Protein AF-A0A1R0H5A8-F1 (afdb_monomer)

Structure (mmCIF, N/CA/C/O backbone):
data_AF-A0A1R0H5A8-F1
#
_entry.id   AF-A0A1R0H5A8-F1
#
loop_
_atom_site.group_PDB
_atom_site.id
_atom_site.type_symbol
_atom_site.label_atom_id
_atom_site.label_alt_id
_atom_site.label_comp_id
_atom_site.label_asym_id
_atom_site.label_entity_id
_atom_site.label_seq_id
_atom_site.pdbx_PDB_ins_code
_atom_site.Cartn_x
_atom_site.Cartn_y
_atom_site.Cartn_z
_atom_site.occupancy
_atom_site.B_iso_or_equiv
_atom_site.auth_seq_id
_atom_site.auth_comp_id
_atom_site.auth_asym_id
_atom_site.auth_atom_id
_atom_site.pdbx_PDB_model_num
ATOM 1 N N . MET A 1 1 ? -10.539 7.085 0.599 1.00 91.62 1 MET A N 1
ATOM 2 C CA . MET A 1 1 ? -10.172 6.779 2.000 1.00 91.62 1 MET A CA 1
ATOM 3 C C . MET A 1 1 ? -9.186 5.623 2.037 1.00 91.62 1 MET A C 1
ATOM 5 O O . MET A 1 1 ? -9.409 4.639 1.345 1.00 91.62 1 MET A O 1
ATOM 9 N N . TYR A 1 2 ? -8.131 5.725 2.844 1.00 94.12 2 TYR A N 1
ATOM 10 C CA . TYR A 1 2 ? -7.193 4.627 3.106 1.00 94.12 2 TYR A CA 1
ATOM 11 C C . TYR A 1 2 ? -7.596 3.899 4.388 1.00 94.12 2 TYR A C 1
ATOM 13 O O . TYR A 1 2 ? -8.032 4.542 5.339 1.00 94.12 2 TYR A O 1
ATOM 21 N N . VAL A 1 3 ? -7.462 2.575 4.430 1.00 96.69 3 VAL A N 1
ATOM 22 C CA . VAL A 1 3 ? -7.837 1.746 5.585 1.00 96.69 3 VAL A CA 1
ATOM 23 C C . VAL A 1 3 ? -6.764 0.701 5.832 1.00 96.69 3 VAL A C 1
ATOM 25 O O . VAL A 1 3 ? -6.413 -0.067 4.941 1.00 96.69 3 VAL A O 1
ATOM 28 N N . TYR A 1 4 ? -6.250 0.630 7.053 1.00 97.00 4 TYR A N 1
ATOM 29 C CA . TYR A 1 4 ? -5.317 -0.418 7.439 1.00 97.00 4 TYR A CA 1
ATOM 30 C C . TYR A 1 4 ? -5.996 -1.794 7.409 1.00 97.00 4 TYR A C 1
ATOM 32 O O . TYR A 1 4 ? -7.042 -1.995 8.017 1.00 97.00 4 TYR A O 1
ATOM 40 N N . SER A 1 5 ? -5.374 -2.781 6.761 1.00 96.00 5 SER A N 1
ATOM 41 C CA . SER A 1 5 ? -5.914 -4.153 6.638 1.00 96.00 5 SER A CA 1
ATOM 42 C C . SER A 1 5 ? -5.961 -4.953 7.951 1.00 96.00 5 SER A C 1
ATOM 44 O O . SER A 1 5 ? -6.504 -6.068 7.977 1.00 96.00 5 SER A O 1
ATOM 46 N N . GLY A 1 6 ? -5.332 -4.438 9.015 1.00 95.50 6 GLY A N 1
ATOM 47 C CA . GLY A 1 6 ? -5.161 -5.112 10.305 1.00 95.50 6 GLY A CA 1
ATOM 48 C C . GLY A 1 6 ? -3.870 -5.932 10.437 1.00 95.50 6 GLY A C 1
ATOM 49 O O . GLY A 1 6 ? -3.606 -6.482 11.509 1.00 95.50 6 GLY A O 1
ATOM 50 N N . ARG A 1 7 ? -3.056 -6.032 9.371 1.00 94.75 7 ARG A N 1
ATOM 51 C CA . ARG A 1 7 ? -1.755 -6.726 9.412 1.00 94.75 7 ARG A CA 1
ATOM 52 C C . ARG A 1 7 ? -0.645 -6.011 8.638 1.00 94.75 7 ARG A C 1
ATOM 54 O O . ARG A 1 7 ? 0.176 -5.348 9.259 1.00 94.75 7 ARG A O 1
ATOM 61 N N . ARG A 1 8 ? -0.596 -6.158 7.310 1.00 91.19 8 ARG A N 1
ATOM 62 C CA . ARG A 1 8 ? 0.588 -5.801 6.491 1.00 91.19 8 ARG A CA 1
ATOM 63 C C . ARG A 1 8 ? 0.287 -5.036 5.200 1.00 91.19 8 ARG A C 1
ATOM 65 O O . ARG A 1 8 ? 1.143 -4.943 4.334 1.00 91.19 8 ARG A O 1
ATOM 72 N N . GLY A 1 9 ? -0.942 -4.570 5.040 1.00 91.88 9 GLY A N 1
ATOM 73 C CA . GLY A 1 9 ? -1.383 -3.865 3.839 1.00 91.88 9 GLY A CA 1
ATOM 74 C C . GLY A 1 9 ? -2.408 -2.786 4.150 1.00 91.88 9 GLY A C 1
ATOM 75 O O . GLY A 1 9 ? -2.860 -2.651 5.295 1.00 91.88 9 GLY A O 1
ATOM 76 N N . VAL A 1 10 ? -2.789 -2.055 3.112 1.00 93.31 10 VAL A N 1
ATOM 77 C CA . VAL A 1 10 ? -3.766 -0.966 3.151 1.00 93.31 10 VAL A CA 1
ATOM 78 C C . VAL A 1 10 ? -4.785 -1.199 2.038 1.00 93.31 10 VAL A C 1
ATOM 80 O O . VAL A 1 10 ? -4.426 -1.634 0.949 1.00 93.31 10 VAL A O 1
ATOM 83 N N . HIS A 1 11 ? -6.054 -0.933 2.323 1.00 95.12 11 HIS A N 1
ATOM 84 C CA . HIS A 1 11 ? -7.141 -0.917 1.352 1.00 95.12 11 HIS A CA 1
ATOM 85 C C . HIS A 1 11 ? -7.493 0.528 1.010 1.00 95.12 11 HIS A C 1
ATOM 87 O O . HIS A 1 11 ? -7.497 1.392 1.890 1.00 95.12 11 HIS A O 1
ATOM 93 N N . ILE A 1 12 ? -7.819 0.790 -0.253 1.00 93.56 12 ILE A N 1
ATOM 94 C CA . ILE A 1 12 ? -8.207 2.119 -0.725 1.00 93.56 12 ILE A CA 1
ATOM 95 C C . ILE A 1 12 ? -9.656 2.059 -1.192 1.00 93.56 12 ILE A C 1
ATOM 97 O O . ILE A 1 12 ? -10.003 1.284 -2.074 1.00 93.56 12 ILE A O 1
ATOM 101 N N . TRP A 1 13 ? -10.489 2.906 -0.599 1.00 93.19 13 TRP A N 1
ATOM 102 C CA . TRP A 1 13 ? -11.888 3.085 -0.961 1.00 93.19 13 TRP A CA 1
ATOM 103 C C . TRP A 1 13 ? -12.033 4.389 -1.745 1.00 93.19 13 TRP A C 1
ATOM 105 O O . TRP A 1 13 ? -11.832 5.472 -1.183 1.00 93.19 13 TRP A O 1
ATOM 115 N N . VAL A 1 14 ? -12.352 4.289 -3.035 1.00 93.00 14 VAL A N 1
ATOM 116 C CA . VAL A 1 14 ? -12.695 5.435 -3.890 1.00 93.00 14 VAL A CA 1
ATOM 117 C C . VAL A 1 14 ? -14.213 5.520 -3.952 1.00 93.00 14 VAL A C 1
ATOM 119 O O . VAL A 1 14 ? -14.865 4.628 -4.490 1.00 93.00 14 VAL A O 1
ATOM 122 N N . CYS A 1 15 ? -14.771 6.563 -3.343 1.00 92.12 15 CYS A N 1
ATOM 123 C CA . CYS A 1 15 ? -16.206 6.650 -3.080 1.00 92.12 15 CYS A CA 1
ATOM 124 C C . CYS A 1 15 ? -16.934 7.637 -3.994 1.00 92.12 15 CYS A C 1
ATOM 126 O O . CYS A 1 15 ? -18.123 7.843 -3.795 1.00 92.12 15 CYS A O 1
ATOM 128 N N . ASP A 1 16 ? -16.269 8.247 -4.973 1.00 90.56 16 ASP A N 1
ATOM 129 C CA . ASP A 1 16 ? -16.884 9.135 -5.958 1.00 90.56 16 ASP A CA 1
ATOM 130 C C . ASP A 1 16 ? -17.993 8.418 -6.742 1.00 90.56 16 ASP A C 1
ATOM 132 O O . ASP A 1 16 ? -17.839 7.262 -7.136 1.00 90.56 16 ASP A O 1
ATOM 136 N N . GLU A 1 17 ? -19.091 9.111 -7.045 1.00 89.38 17 GLU A N 1
ATOM 137 C CA . GLU A 1 17 ? -20.214 8.548 -7.810 1.00 89.38 17 GLU A CA 1
ATOM 138 C C . GLU A 1 17 ? -19.775 7.965 -9.159 1.00 89.38 17 GLU A C 1
ATOM 140 O O . GLU A 1 17 ? -20.117 6.828 -9.498 1.00 89.38 17 GLU A O 1
ATOM 145 N N . ARG A 1 18 ? -18.924 8.700 -9.883 1.00 91.75 18 ARG A N 1
ATOM 146 C CA . ARG A 1 18 ? -18.337 8.233 -11.143 1.00 91.75 18 ARG A CA 1
ATOM 147 C C . ARG A 1 18 ? -17.513 6.956 -10.973 1.00 91.75 18 ARG A C 1
ATOM 149 O O . ARG A 1 18 ? -17.542 6.109 -11.852 1.00 91.75 18 ARG A O 1
ATOM 156 N N . ALA A 1 19 ? -16.809 6.798 -9.847 1.00 91.94 19 ALA A N 1
ATOM 157 C CA . ALA A 1 19 ? -15.991 5.618 -9.570 1.00 91.94 19 ALA A CA 1
ATOM 158 C C . ALA A 1 19 ? -16.856 4.408 -9.190 1.00 91.94 19 ALA A C 1
ATOM 160 O O . ALA A 1 19 ? -16.559 3.280 -9.586 1.00 91.94 19 ALA A O 1
ATOM 161 N N . ARG A 1 20 ? -17.957 4.634 -8.462 1.00 91.25 20 ARG A N 1
ATOM 162 C CA . ARG A 1 20 ? -18.939 3.587 -8.142 1.00 91.25 20 ARG A CA 1
ATOM 163 C C . ARG A 1 20 ? -19.642 3.066 -9.398 1.00 91.25 20 ARG A C 1
ATOM 165 O O . ARG A 1 20 ? -19.867 1.866 -9.496 1.00 91.25 20 ARG A O 1
ATOM 172 N N . SER A 1 21 ? -19.890 3.942 -10.371 1.00 91.75 21 SER A N 1
ATOM 173 C CA . SER A 1 21 ? -20.588 3.624 -11.627 1.00 91.75 21 SER A CA 1
ATOM 174 C C . SER A 1 21 ? -19.696 2.995 -12.711 1.00 91.75 21 SER A C 1
ATOM 176 O O . SER A 1 21 ? -20.171 2.713 -13.809 1.00 91.75 21 SER A O 1
ATOM 178 N N . LEU A 1 22 ? -18.402 2.776 -12.442 1.00 93.94 22 LEU A N 1
ATOM 179 C CA . LEU A 1 22 ? -17.494 2.156 -13.410 1.00 93.94 22 LEU A CA 1
ATOM 180 C C . LEU A 1 22 ? -17.845 0.687 -13.667 1.00 93.94 22 LEU A C 1
ATOM 182 O O . LEU A 1 22 ? -17.951 -0.112 -12.730 1.00 93.94 22 LEU A O 1
ATOM 186 N N . THR A 1 23 ? -17.904 0.332 -14.952 1.00 95.50 23 THR A N 1
ATOM 187 C CA . THR A 1 23 ? -17.977 -1.055 -15.427 1.00 95.50 23 THR A CA 1
ATOM 188 C C . THR A 1 23 ? -16.668 -1.800 -15.163 1.00 95.50 23 THR A C 1
ATOM 190 O O . THR A 1 23 ? -15.611 -1.181 -15.009 1.00 95.50 23 THR A O 1
ATOM 193 N N . ASP A 1 24 ? -16.709 -3.133 -15.191 1.00 93.81 24 ASP A N 1
ATOM 194 C CA . ASP A 1 24 ? -15.511 -3.983 -15.096 1.00 93.81 24 ASP A CA 1
ATOM 195 C C . ASP A 1 24 ? -14.447 -3.606 -16.147 1.00 93.81 24 ASP A C 1
ATOM 197 O O . ASP A 1 24 ? -13.251 -3.595 -15.859 1.00 93.81 24 ASP A O 1
ATOM 201 N N . ILE A 1 25 ? -14.871 -3.204 -17.354 1.00 94.94 25 ILE A N 1
ATOM 202 C CA . ILE A 1 25 ? -13.969 -2.720 -18.412 1.00 94.94 25 ILE A CA 1
ATOM 203 C C . ILE A 1 25 ? -13.265 -1.428 -17.975 1.00 94.94 25 ILE A C 1
ATOM 205 O O . ILE A 1 25 ? -12.040 -1.332 -18.071 1.00 94.94 25 ILE A O 1
ATOM 209 N N . GLY A 1 26 ? -14.016 -0.448 -17.462 1.00 93.75 26 GLY A N 1
ATOM 210 C CA . GLY A 1 26 ? -13.451 0.816 -16.983 1.00 93.75 26 GLY A CA 1
ATOM 211 C C . GLY A 1 26 ? -12.497 0.616 -15.803 1.00 93.75 26 GLY A C 1
ATOM 212 O O . GLY A 1 26 ? -11.410 1.192 -15.768 1.00 93.75 26 GLY A O 1
ATOM 213 N N . ARG A 1 27 ? -12.855 -0.271 -14.870 1.00 93.75 27 ARG A N 1
ATOM 214 C CA . ARG A 1 27 ? -12.002 -0.665 -13.741 1.00 93.75 27 ARG A CA 1
ATOM 215 C C . ARG A 1 27 ? -10.705 -1.311 -14.211 1.00 93.75 27 ARG A C 1
ATOM 217 O O . ARG A 1 27 ? -9.628 -0.910 -13.777 1.00 93.75 27 ARG A O 1
ATOM 224 N N . LYS A 1 28 ? -10.792 -2.261 -15.146 1.00 92.56 28 LYS A N 1
ATOM 225 C CA . LYS A 1 28 ? -9.626 -2.925 -15.738 1.00 92.56 28 LYS A CA 1
ATOM 226 C C . LYS A 1 28 ? -8.711 -1.950 -16.472 1.00 92.56 28 LYS A C 1
ATOM 228 O O . LYS A 1 28 ? -7.498 -2.102 -16.380 1.00 92.56 28 LYS A O 1
ATOM 233 N N . ALA A 1 29 ? -9.260 -0.940 -17.146 1.00 90.69 29 ALA A N 1
ATOM 234 C CA . ALA A 1 29 ? -8.457 0.104 -17.778 1.00 90.69 29 ALA A CA 1
ATOM 235 C C . ALA A 1 29 ? -7.655 0.917 -16.745 1.00 90.69 29 ALA A C 1
ATOM 237 O O . ALA A 1 29 ? -6.456 1.120 -16.927 1.00 90.69 29 ALA A O 1
ATOM 238 N N . ILE A 1 30 ? -8.281 1.314 -15.630 1.00 88.44 30 ILE A N 1
ATOM 239 C CA . ILE A 1 30 ? -7.605 2.041 -14.541 1.00 88.44 30 ILE A CA 1
ATOM 240 C C . ILE A 1 30 ? -6.525 1.173 -13.889 1.00 88.44 30 ILE A C 1
ATOM 242 O O . ILE A 1 30 ? -5.391 1.621 -13.732 1.00 88.44 30 ILE A O 1
ATOM 246 N N . VAL A 1 31 ? -6.851 -0.076 -13.545 1.00 89.38 31 VAL A N 1
ATOM 247 C CA . VAL A 1 31 ? -5.882 -1.019 -12.971 1.00 89.38 31 VAL A CA 1
ATOM 248 C C . VAL A 1 31 ? -4.728 -1.239 -13.943 1.00 89.38 31 VAL A C 1
ATOM 250 O O . VAL A 1 31 ? -3.579 -1.110 -13.551 1.00 89.38 31 VAL A O 1
ATOM 253 N N . GLY A 1 32 ? -5.009 -1.469 -15.226 1.00 83.88 32 GLY A N 1
ATOM 254 C CA . GLY A 1 32 ? -3.986 -1.660 -16.252 1.00 83.88 32 GLY A CA 1
ATOM 255 C C . GLY A 1 32 ? -3.067 -0.451 -16.445 1.00 83.88 32 GLY A C 1
ATOM 256 O O . GLY A 1 32 ? -1.884 -0.647 -16.722 1.00 83.88 32 GLY A O 1
ATOM 257 N N . TYR A 1 33 ? -3.595 0.766 -16.266 1.00 83.06 33 TYR A N 1
ATOM 258 C CA . TYR A 1 33 ? -2.826 2.013 -16.264 1.00 83.06 33 TYR A CA 1
ATOM 259 C C . TYR A 1 33 ? -1.919 2.130 -15.031 1.00 83.06 33 TYR A C 1
ATOM 261 O O . TYR A 1 33 ? -0.773 2.554 -15.148 1.00 83.06 33 TYR A O 1
ATOM 269 N N . MET A 1 34 ? -2.410 1.734 -13.852 1.00 79.88 34 MET A N 1
ATOM 270 C CA . MET A 1 34 ? -1.638 1.782 -12.606 1.00 79.88 34 MET A CA 1
ATOM 271 C C . MET A 1 34 ? -0.685 0.589 -12.434 1.00 79.88 34 MET A C 1
ATOM 273 O O . MET A 1 34 ? 0.285 0.684 -11.693 1.00 79.88 34 MET A O 1
ATOM 277 N N . SER A 1 35 ? -0.922 -0.544 -13.090 1.00 81.81 35 SER A N 1
ATOM 278 C CA . SER A 1 35 ? -0.086 -1.741 -12.981 1.00 81.81 35 SER A CA 1
ATOM 279 C C . SER A 1 35 ? 1.210 -1.577 -13.773 1.00 81.81 35 SER A C 1
ATOM 281 O O . SER A 1 35 ? 1.324 -2.027 -14.910 1.00 81.81 35 SER A O 1
ATOM 283 N N . VAL A 1 36 ? 2.213 -0.946 -13.164 1.00 76.56 36 VAL A N 1
ATOM 284 C CA . VAL A 1 36 ? 3.551 -0.774 -13.757 1.00 76.56 36 VAL A CA 1
ATOM 285 C C . VAL A 1 36 ? 4.419 -2.026 -13.580 1.00 76.56 36 VAL A C 1
ATOM 287 O O . VAL A 1 36 ? 5.176 -2.395 -14.475 1.00 76.56 36 VAL A O 1
ATOM 290 N N . VAL A 1 37 ? 4.290 -2.711 -12.439 1.00 80.56 37 VAL A N 1
ATOM 291 C CA . VAL A 1 37 ? 5.032 -3.943 -12.130 1.00 80.56 37 VAL A CA 1
ATOM 292 C C . VAL A 1 37 ? 4.191 -5.150 -12.539 1.00 80.56 37 VAL A C 1
ATOM 294 O O . VAL A 1 37 ? 3.263 -5.527 -11.826 1.00 80.56 37 VAL A O 1
ATOM 297 N N . LYS A 1 38 ? 4.530 -5.783 -13.665 1.00 77.75 38 LYS A N 1
ATOM 298 C CA . LYS A 1 38 ? 3.827 -6.962 -14.193 1.00 77.75 38 LYS A CA 1
ATOM 299 C C . LYS A 1 38 ? 4.761 -8.170 -14.172 1.00 77.75 38 LYS A C 1
ATOM 301 O O . LYS A 1 38 ? 5.889 -8.085 -14.645 1.00 77.75 38 LYS A O 1
ATOM 306 N N . GLY A 1 39 ? 4.307 -9.299 -13.620 1.00 74.06 39 GLY A N 1
ATOM 307 C CA . GLY A 1 39 ? 5.056 -10.559 -13.699 1.00 74.06 39 GLY A CA 1
ATOM 308 C C . GLY A 1 39 ? 5.092 -11.432 -12.442 1.00 74.06 39 GLY A C 1
ATOM 309 O O . GLY A 1 39 ? 5.177 -10.955 -11.304 1.00 74.06 39 GLY A O 1
ATOM 310 N N . GLY A 1 40 ? 5.081 -12.751 -12.659 1.00 69.81 40 GLY A N 1
ATOM 311 C CA . GLY A 1 40 ? 5.051 -13.784 -11.616 1.00 69.81 40 GLY A CA 1
ATOM 312 C C . GLY A 1 40 ? 6.382 -13.983 -10.881 1.00 69.81 40 GLY A C 1
ATOM 313 O O . GLY A 1 40 ? 7.386 -13.341 -11.179 1.00 69.81 40 GLY A O 1
ATOM 314 N N . ALA A 1 41 ? 6.416 -14.871 -9.883 1.00 67.44 41 ALA A N 1
ATOM 315 C CA . ALA A 1 41 ? 7.612 -15.122 -9.062 1.00 67.44 41 ALA A CA 1
ATOM 316 C C . ALA A 1 41 ? 8.849 -15.576 -9.868 1.00 67.44 41 ALA A C 1
ATOM 318 O O . ALA A 1 41 ? 9.966 -15.342 -9.426 1.00 67.44 41 ALA A O 1
ATOM 319 N N . GLN A 1 42 ? 8.636 -16.160 -11.051 1.00 69.06 42 GLN A N 1
ATOM 320 C CA . GLN A 1 42 ? 9.681 -16.701 -11.929 1.00 69.06 42 GLN A CA 1
ATOM 321 C C . GLN A 1 42 ? 10.306 -15.667 -12.885 1.00 69.06 42 GLN A C 1
ATOM 323 O O . GLN A 1 42 ? 11.205 -16.004 -13.646 1.00 69.06 42 GLN A O 1
ATOM 328 N N . GLN A 1 43 ? 9.831 -14.417 -12.887 1.00 69.88 43 GLN A N 1
ATOM 329 C CA . GLN A 1 43 ? 10.352 -13.364 -13.764 1.00 69.88 43 GLN A CA 1
ATOM 330 C C . GLN A 1 43 ? 11.268 -12.411 -12.991 1.00 69.88 43 GLN A C 1
ATOM 332 O O . GLN A 1 43 ? 10.836 -11.793 -12.015 1.00 69.88 43 GLN A O 1
ATOM 337 N N . GLY A 1 44 ? 12.519 -12.289 -13.451 1.00 68.75 44 GLY A N 1
ATOM 338 C CA . GLY A 1 44 ? 13.526 -11.390 -12.876 1.00 68.75 44 GLY A CA 1
ATOM 339 C C . GLY A 1 44 ? 13.225 -9.913 -13.143 1.00 68.75 44 GLY A C 1
ATOM 340 O O . GLY A 1 44 ? 13.171 -9.130 -12.201 1.00 68.75 44 GLY A O 1
ATOM 341 N N . ARG A 1 45 ? 12.940 -9.547 -14.402 1.00 76.25 45 ARG A N 1
ATOM 342 C CA . ARG A 1 45 ? 12.538 -8.191 -14.822 1.00 76.25 45 ARG A CA 1
ATOM 343 C C . ARG A 1 45 ? 11.022 -8.084 -14.941 1.00 76.25 45 ARG A C 1
ATOM 345 O O . ARG A 1 45 ? 10.411 -8.854 -15.677 1.00 76.25 45 ARG A O 1
ATOM 352 N N . LYS A 1 46 ? 10.428 -7.138 -14.210 1.00 80.06 46 LYS A N 1
ATOM 353 C CA . LYS A 1 46 ? 8.965 -6.957 -14.094 1.00 80.06 46 LYS A CA 1
ATOM 354 C C . LYS A 1 46 ? 8.467 -5.571 -14.486 1.00 80.06 46 LYS A C 1
ATOM 356 O O . LYS A 1 46 ? 7.264 -5.325 -14.472 1.00 80.06 46 LYS A O 1
ATOM 361 N N . VAL A 1 47 ? 9.384 -4.661 -14.797 1.00 77.62 47 VAL A N 1
ATOM 362 C CA . VAL A 1 47 ? 9.072 -3.313 -15.269 1.00 77.62 47 VAL A CA 1
ATOM 363 C C . VAL A 1 47 ? 9.744 -3.117 -16.617 1.00 77.62 47 VAL A C 1
ATOM 365 O O . VAL A 1 47 ? 10.915 -3.453 -16.786 1.00 77.62 47 VAL A O 1
ATOM 368 N N . ASN A 1 48 ? 8.978 -2.604 -17.575 1.00 75.44 48 ASN A N 1
ATOM 369 C CA . ASN A 1 48 ? 9.463 -2.194 -18.884 1.00 75.44 48 ASN A CA 1
ATOM 370 C C . ASN A 1 48 ? 8.794 -0.863 -19.233 1.00 75.44 48 ASN A C 1
ATOM 372 O O . ASN A 1 48 ? 7.573 -0.819 -19.388 1.00 75.44 48 ASN A O 1
ATOM 376 N N . LEU A 1 49 ? 9.577 0.214 -19.291 1.00 65.81 49 LEU A N 1
ATOM 377 C CA . LEU A 1 49 ? 9.049 1.571 -19.478 1.00 65.81 49 LEU A CA 1
ATOM 378 C C . LEU A 1 49 ? 8.917 1.998 -20.944 1.00 65.81 49 LEU A C 1
ATOM 380 O O . LEU A 1 49 ? 8.342 3.055 -21.212 1.00 65.81 49 LEU A O 1
ATOM 384 N N . GLY A 1 50 ? 9.415 1.199 -21.895 1.00 63.12 50 GLY A N 1
ATOM 385 C CA . GLY A 1 50 ? 9.478 1.606 -23.302 1.00 63.12 50 GLY A CA 1
ATOM 386 C C . GLY A 1 50 ? 10.157 2.975 -23.471 1.00 63.12 50 GLY A C 1
ATOM 387 O O . GLY A 1 50 ? 11.062 3.319 -22.716 1.00 63.12 50 GLY A O 1
ATOM 388 N N . GLU A 1 51 ? 9.694 3.788 -24.425 1.00 55.97 51 GLU A N 1
ATOM 389 C CA . GLU A 1 51 ? 10.214 5.144 -24.701 1.00 55.97 51 GLU A CA 1
ATOM 390 C C . GLU A 1 51 ? 9.713 6.233 -23.712 1.00 55.97 51 GLU A C 1
ATOM 392 O O . GLU A 1 51 ? 9.923 7.426 -23.926 1.00 55.97 51 GLU A O 1
ATOM 397 N N . GLY A 1 52 ? 9.049 5.850 -22.613 1.00 49.41 52 GLY A N 1
ATOM 398 C CA . GLY A 1 52 ? 8.389 6.761 -21.667 1.00 49.41 52 GLY A CA 1
ATOM 399 C C . GLY A 1 52 ? 9.259 7.302 -20.520 1.00 49.41 52 GLY A C 1
ATOM 400 O O . GLY A 1 52 ? 10.367 6.826 -20.268 1.00 49.41 52 GLY A O 1
ATOM 401 N N . ARG A 1 53 ? 8.727 8.331 -19.829 1.00 47.75 53 ARG A N 1
ATOM 402 C CA . ARG A 1 53 ? 9.379 9.129 -18.766 1.00 47.75 53 ARG A CA 1
ATOM 403 C C . ARG A 1 53 ? 9.529 8.411 -17.414 1.00 47.75 53 ARG A C 1
ATOM 405 O O . ARG A 1 53 ? 8.829 7.462 -17.082 1.00 47.75 53 ARG A O 1
ATOM 412 N N . ASN A 1 54 ? 10.452 8.971 -16.637 1.00 44.22 54 ASN A N 1
ATOM 413 C CA . ASN A 1 54 ? 11.081 8.455 -15.424 1.00 44.22 54 ASN A CA 1
ATOM 414 C C . ASN A 1 54 ? 10.228 8.636 -14.155 1.00 44.22 54 ASN A C 1
ATOM 416 O O . ASN A 1 54 ? 9.517 9.631 -14.030 1.00 44.22 54 ASN A O 1
ATOM 420 N N . HIS A 1 55 ? 10.370 7.726 -13.185 1.00 43.38 55 HIS A N 1
ATOM 421 C CA . HIS A 1 55 ? 9.672 7.748 -11.892 1.00 43.38 55 HIS A CA 1
ATOM 422 C C . HIS A 1 55 ? 10.673 7.516 -10.735 1.00 43.38 55 HIS A C 1
ATOM 424 O O . HIS A 1 55 ? 11.531 6.643 -10.873 1.00 43.38 55 HIS A O 1
ATOM 430 N N . PRO A 1 56 ? 10.598 8.254 -9.608 1.00 41.22 56 PRO A N 1
ATOM 431 C CA . PRO A 1 56 ? 11.665 8.278 -8.597 1.00 41.22 56 PRO A CA 1
ATOM 432 C C . PRO A 1 56 ? 11.584 7.226 -7.459 1.00 41.22 56 PRO A C 1
ATOM 434 O O . PRO A 1 56 ? 10.496 6.891 -6.997 1.00 41.22 56 PRO A O 1
ATOM 437 N N . HIS A 1 57 ? 12.796 6.832 -7.013 1.00 35.59 57 HIS A N 1
ATOM 438 C CA . HIS A 1 57 ? 13.331 6.411 -5.688 1.00 35.59 57 HIS A CA 1
ATOM 439 C C . HIS A 1 57 ? 13.012 5.063 -4.970 1.00 35.59 57 HIS A C 1
ATOM 441 O O . HIS A 1 57 ? 11.846 4.723 -4.841 1.00 35.59 57 HIS A O 1
ATOM 447 N N . ILE A 1 58 ? 14.047 4.365 -4.419 1.00 42.91 58 ILE A N 1
ATOM 448 C CA . ILE A 1 58 ? 14.304 3.913 -2.997 1.00 42.91 58 ILE A CA 1
ATOM 449 C C . ILE A 1 58 ? 15.502 2.913 -2.920 1.00 42.91 58 ILE A C 1
ATOM 451 O O . ILE A 1 58 ? 15.804 2.196 -3.872 1.00 42.91 58 ILE A O 1
ATOM 455 N N . ASP A 1 59 ? 16.160 2.888 -1.751 1.00 50.75 59 ASP A N 1
ATOM 456 C CA . ASP A 1 59 ? 17.291 2.074 -1.269 1.00 50.75 59 ASP A CA 1
ATOM 457 C C . ASP A 1 59 ? 17.057 0.533 -1.262 1.00 50.75 59 ASP A C 1
ATOM 459 O O . ASP A 1 59 ? 16.434 -0.047 -0.368 1.00 50.75 59 ASP A O 1
ATOM 463 N N . VAL A 1 60 ? 17.586 -0.149 -2.287 1.00 59.41 60 VAL A N 1
ATOM 464 C CA . VAL A 1 60 ? 17.478 -1.610 -2.508 1.00 59.41 60 VAL A CA 1
ATOM 465 C C . VAL A 1 60 ? 18.828 -2.330 -2.350 1.00 59.41 60 VAL A C 1
ATOM 467 O O . VAL A 1 60 ? 18.886 -3.559 -2.266 1.00 59.41 60 VAL A O 1
ATOM 470 N N . LEU A 1 61 ? 19.942 -1.598 -2.296 1.00 61.84 61 LEU A N 1
ATOM 471 C CA . LEU A 1 61 ? 21.281 -2.161 -2.519 1.00 61.84 61 LEU A CA 1
ATOM 472 C C . LEU A 1 61 ? 22.008 -2.627 -1.247 1.00 61.84 61 LEU A C 1
ATOM 474 O O . LEU A 1 61 ? 23.143 -3.117 -1.309 1.00 61.84 61 LEU A O 1
ATOM 478 N N . ARG A 1 62 ? 21.336 -2.561 -0.093 1.00 57.34 62 ARG A N 1
ATOM 479 C CA . ARG A 1 62 ? 21.929 -2.902 1.208 1.00 57.34 62 ARG A CA 1
ATOM 480 C C . ARG A 1 62 ? 22.269 -4.386 1.341 1.00 57.34 62 ARG A C 1
ATOM 482 O O . ARG A 1 62 ? 23.285 -4.741 1.934 1.00 57.34 62 ARG A O 1
ATOM 489 N N . LEU A 1 63 ? 21.428 -5.265 0.789 1.00 61.19 63 LEU A N 1
ATOM 490 C CA . LEU A 1 63 ? 21.498 -6.715 1.018 1.00 61.19 63 LEU A CA 1
ATOM 491 C C . LEU A 1 63 ? 21.900 -7.493 -0.239 1.00 61.19 63 LEU A C 1
ATOM 493 O O . LEU A 1 63 ? 21.331 -7.219 -1.296 1.00 61.19 63 LEU A O 1
ATOM 497 N N . PRO A 1 64 ? 22.763 -8.529 -0.129 1.00 62.38 64 PRO A N 1
ATOM 498 C CA . PRO A 1 64 ? 23.098 -9.442 -1.231 1.00 62.38 64 PRO A CA 1
ATOM 499 C C . PRO A 1 64 ? 21.897 -9.970 -2.005 1.00 62.38 64 PRO A C 1
ATOM 501 O O . PRO A 1 64 ? 21.867 -9.934 -3.230 1.00 62.38 64 PRO A O 1
ATOM 504 N N . SER A 1 65 ? 20.864 -10.411 -1.295 1.00 64.81 65 SER A N 1
ATOM 505 C CA . SER A 1 65 ? 19.640 -10.935 -1.901 1.00 64.81 65 SER A CA 1
ATOM 506 C C . SER A 1 65 ? 18.795 -9.868 -2.608 1.00 64.81 65 SER A C 1
ATOM 508 O O . SER A 1 65 ? 17.981 -10.204 -3.474 1.00 64.81 65 SER A O 1
ATOM 510 N N . SER A 1 66 ? 18.975 -8.595 -2.257 1.00 63.78 66 SER A N 1
ATOM 511 C CA . SER A 1 66 ? 18.270 -7.467 -2.863 1.00 63.78 66 SER A CA 1
ATOM 512 C C . SER A 1 66 ? 19.017 -6.919 -4.076 1.00 63.78 66 SER A C 1
ATOM 514 O O . SER A 1 66 ? 18.381 -6.727 -5.113 1.00 63.78 66 SER A O 1
ATOM 516 N N . TRP A 1 67 ? 20.344 -6.745 -3.994 1.00 72.62 67 TRP A N 1
ATOM 517 C CA . TRP A 1 67 ? 21.133 -6.211 -5.107 1.00 72.62 67 TRP A CA 1
ATOM 518 C C . TRP A 1 67 ? 21.419 -7.233 -6.202 1.00 72.62 67 TRP A C 1
ATOM 520 O O . TRP A 1 67 ? 21.469 -6.839 -7.359 1.00 72.62 67 TRP A O 1
ATOM 530 N N . LYS A 1 68 ? 21.493 -8.538 -5.910 1.00 76.56 68 LYS A N 1
ATOM 531 C CA . LYS A 1 68 ? 21.583 -9.563 -6.971 1.00 76.56 68 LYS A CA 1
ATOM 532 C C . LYS A 1 68 ? 20.411 -9.483 -7.941 1.00 76.56 68 LYS A C 1
ATOM 534 O O . LYS A 1 68 ? 20.603 -9.438 -9.146 1.00 76.56 68 LYS A O 1
ATOM 539 N N . LYS A 1 69 ? 19.205 -9.312 -7.400 1.00 72.94 69 LYS A N 1
ATOM 540 C CA . LYS A 1 69 ? 17.997 -9.073 -8.195 1.00 72.94 69 LYS A CA 1
ATOM 541 C C . LYS A 1 69 ? 18.055 -7.756 -8.988 1.00 72.94 69 LYS A C 1
ATOM 543 O O . LYS A 1 69 ? 17.377 -7.663 -10.001 1.00 72.94 69 LYS A O 1
ATOM 548 N N . VAL A 1 70 ? 18.823 -6.753 -8.537 1.00 75.31 70 VAL A N 1
ATOM 549 C CA . VAL A 1 70 ? 19.063 -5.510 -9.295 1.00 75.31 70 VAL A CA 1
ATOM 550 C C . VAL A 1 70 ? 20.045 -5.773 -10.431 1.00 75.31 70 VAL A C 1
ATOM 552 O O . VAL A 1 70 ? 19.802 -5.350 -11.556 1.00 75.31 70 VAL A O 1
ATOM 555 N N . LEU A 1 71 ? 21.129 -6.501 -10.165 1.00 79.62 71 LEU A N 1
ATOM 556 C CA . LEU A 1 71 ? 22.119 -6.847 -11.181 1.00 79.62 71 LEU A CA 1
ATOM 557 C C . LEU A 1 71 ? 21.554 -7.776 -12.258 1.00 79.62 71 LEU A C 1
ATOM 559 O O . LEU A 1 71 ? 21.919 -7.624 -13.418 1.00 79.62 71 LEU A O 1
ATOM 563 N N . ASP A 1 72 ? 20.605 -8.652 -11.916 1.00 81.44 72 ASP A N 1
ATOM 564 C CA . ASP A 1 72 ? 19.863 -9.479 -12.880 1.00 81.44 72 ASP A CA 1
ATOM 565 C C . ASP A 1 72 ? 19.071 -8.642 -13.907 1.00 81.44 72 ASP A C 1
ATOM 567 O O . ASP A 1 72 ? 18.696 -9.146 -14.967 1.00 81.44 72 ASP A O 1
ATOM 571 N N . LEU A 1 73 ? 18.796 -7.365 -13.611 1.00 75.75 73 LEU A N 1
ATOM 572 C CA . LEU A 1 73 ? 18.137 -6.434 -14.535 1.00 75.75 73 LEU A CA 1
ATOM 573 C C . LEU A 1 73 ? 19.120 -5.799 -15.527 1.00 75.75 73 LEU A C 1
ATOM 575 O O . LEU A 1 73 ? 18.688 -5.243 -16.540 1.00 75.75 73 LEU A O 1
ATOM 579 N N . LEU A 1 74 ? 20.429 -5.865 -15.260 1.00 78.75 74 LEU A N 1
ATOM 580 C CA . LEU A 1 74 ? 21.450 -5.311 -16.141 1.00 78.75 74 LEU A CA 1
ATOM 581 C C . LEU A 1 74 ? 21.614 -6.172 -17.395 1.00 78.75 74 LEU A C 1
ATOM 583 O O . LEU A 1 74 ? 21.691 -7.396 -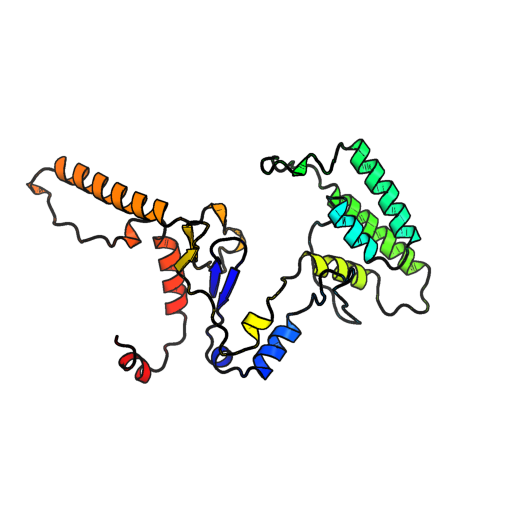17.345 1.00 78.75 74 LEU A O 1
ATOM 587 N N . GLN A 1 75 ? 21.730 -5.512 -18.547 1.00 78.81 75 GLN A N 1
ATOM 588 C CA . GLN A 1 75 ? 21.939 -6.203 -19.821 1.00 78.81 75 GLN A CA 1
ATOM 589 C C . GLN A 1 75 ? 23.381 -6.725 -19.992 1.00 78.81 75 GLN A C 1
ATOM 591 O O . GLN A 1 75 ? 23.583 -7.729 -20.670 1.00 78.81 75 GLN A O 1
ATOM 596 N N . SER A 1 76 ? 24.384 -6.062 -19.396 1.00 82.38 76 SER A N 1
ATOM 597 C CA . SER A 1 76 ? 25.784 -6.519 -19.412 1.00 82.38 76 SER A CA 1
ATOM 598 C C . SER A 1 76 ? 26.051 -7.435 -18.222 1.00 82.38 76 SER A C 1
ATOM 600 O O . SER A 1 76 ? 25.992 -7.008 -17.067 1.00 82.38 76 SER A O 1
ATOM 602 N N . LYS A 1 77 ? 26.389 -8.692 -18.523 1.00 83.94 77 LYS A N 1
ATOM 603 C CA . LYS A 1 77 ? 26.781 -9.690 -17.521 1.00 83.94 77 LYS A CA 1
ATOM 604 C C . LYS A 1 77 ? 28.157 -9.393 -16.930 1.00 83.94 77 LYS A C 1
ATOM 606 O O . LYS A 1 77 ? 28.419 -9.761 -15.792 1.00 83.94 77 LYS A O 1
ATOM 611 N N . GLU A 1 78 ? 29.014 -8.711 -17.684 1.00 84.75 78 GLU A N 1
ATOM 612 C CA . GLU A 1 78 ? 30.361 -8.337 -17.261 1.00 84.75 78 GLU A CA 1
ATOM 613 C C . GLU A 1 78 ? 30.309 -7.288 -16.143 1.00 84.75 78 GLU A C 1
ATOM 615 O O . GLU A 1 78 ? 30.915 -7.483 -15.092 1.00 84.75 78 GLU A O 1
ATOM 620 N N . VAL A 1 79 ? 29.518 -6.222 -16.324 1.00 83.38 79 VAL A N 1
ATOM 621 C CA . VAL A 1 79 ? 29.325 -5.192 -15.288 1.00 83.38 79 VAL A CA 1
ATOM 622 C C . VAL A 1 79 ? 28.603 -5.742 -14.066 1.00 83.38 79 VAL A C 1
ATOM 624 O O . VAL A 1 79 ? 28.958 -5.398 -12.940 1.00 83.38 79 VAL A O 1
ATOM 627 N N . ALA A 1 80 ? 27.629 -6.633 -14.269 1.00 84.69 80 ALA A N 1
ATOM 628 C CA . ALA A 1 80 ? 26.990 -7.334 -13.163 1.00 84.69 80 ALA A CA 1
ATOM 629 C C . ALA A 1 80 ? 28.016 -8.141 -12.342 1.00 84.69 80 ALA A C 1
ATOM 631 O O . ALA A 1 80 ? 28.051 -8.017 -11.124 1.00 84.69 80 ALA A O 1
ATOM 632 N N . ALA A 1 81 ? 28.898 -8.911 -12.985 1.00 87.12 81 ALA A N 1
ATOM 633 C CA . ALA A 1 81 ? 29.917 -9.693 -12.283 1.00 87.12 81 ALA A CA 1
ATOM 634 C C . ALA A 1 81 ? 30.953 -8.819 -11.547 1.00 87.12 81 ALA A C 1
ATOM 636 O O . ALA A 1 81 ? 31.362 -9.152 -10.433 1.00 87.12 81 ALA A O 1
ATOM 637 N N . GLU A 1 82 ? 31.358 -7.691 -12.141 1.00 87.62 82 GLU A N 1
ATOM 638 C CA . GLU A 1 82 ? 32.296 -6.742 -11.526 1.00 87.62 82 GLU A CA 1
ATOM 639 C C . GLU A 1 82 ? 31.720 -6.135 -10.238 1.00 87.62 82 GLU A C 1
ATOM 641 O O . GLU A 1 82 ? 32.357 -6.193 -9.179 1.00 87.62 82 GLU A O 1
ATOM 646 N N . LEU A 1 83 ? 30.494 -5.603 -10.311 1.00 86.31 83 LEU A N 1
ATOM 647 C CA . LEU A 1 83 ? 29.798 -5.041 -9.152 1.00 86.31 83 LEU A CA 1
ATOM 648 C C . LEU A 1 83 ? 29.507 -6.120 -8.099 1.00 86.31 83 LEU A C 1
ATOM 650 O O . LEU A 1 83 ? 29.690 -5.861 -6.910 1.00 86.31 83 LEU A O 1
ATOM 654 N N . ASP A 1 84 ? 29.138 -7.341 -8.513 1.00 86.44 84 ASP A N 1
ATOM 655 C CA . ASP A 1 84 ? 28.869 -8.458 -7.597 1.00 86.44 84 ASP A CA 1
ATOM 656 C C . ASP A 1 84 ? 30.098 -8.826 -6.763 1.00 86.44 84 ASP A C 1
ATOM 658 O O . ASP A 1 84 ? 30.034 -8.891 -5.529 1.00 86.44 84 ASP A O 1
ATOM 662 N N . SER A 1 85 ? 31.246 -8.974 -7.425 1.00 86.88 85 SER A N 1
ATOM 663 C CA . SER A 1 85 ? 32.514 -9.272 -6.763 1.00 86.88 85 SER A CA 1
ATOM 664 C C . SER A 1 85 ? 32.928 -8.149 -5.811 1.00 86.88 85 SER A C 1
ATOM 666 O O . SER A 1 85 ? 33.333 -8.411 -4.673 1.00 86.88 85 SER A O 1
ATOM 668 N N . LYS A 1 86 ? 32.811 -6.891 -6.252 1.00 86.44 86 LYS A N 1
ATOM 669 C CA . LYS A 1 86 ? 33.196 -5.726 -5.453 1.00 86.44 86 LYS A CA 1
ATOM 670 C C . LYS A 1 86 ? 32.327 -5.589 -4.201 1.00 86.44 86 LYS A C 1
ATOM 672 O O . LYS A 1 86 ? 32.850 -5.577 -3.089 1.00 86.44 86 LYS A O 1
ATOM 677 N N . TRP A 1 87 ? 31.005 -5.574 -4.356 1.00 85.75 87 TRP A N 1
ATOM 678 C CA . TRP A 1 87 ? 30.081 -5.398 -3.234 1.00 85.75 87 TRP A CA 1
ATOM 679 C C . TRP A 1 87 ? 30.102 -6.581 -2.262 1.00 85.75 87 TRP A C 1
ATOM 681 O O . TRP A 1 87 ? 29.905 -6.394 -1.059 1.00 85.75 87 TRP A O 1
ATOM 691 N N . THR A 1 88 ? 30.389 -7.795 -2.747 1.00 83.38 88 THR A N 1
ATOM 692 C CA . THR A 1 88 ? 30.619 -8.969 -1.891 1.00 83.38 88 THR A CA 1
ATOM 693 C C . THR A 1 88 ? 31.859 -8.790 -1.015 1.00 83.38 88 THR A C 1
ATOM 695 O O . THR A 1 88 ? 31.809 -9.063 0.189 1.00 83.38 88 THR A O 1
ATOM 698 N N . LEU A 1 89 ? 32.961 -8.299 -1.587 1.00 83.88 89 LEU A N 1
ATOM 699 C CA . LEU A 1 89 ? 34.181 -8.016 -0.836 1.00 83.88 89 LEU A CA 1
ATOM 700 C C . LEU A 1 89 ? 33.960 -6.900 0.195 1.00 83.88 89 LEU A C 1
ATOM 702 O O . LEU A 1 89 ? 34.385 -7.040 1.343 1.00 83.88 89 LEU A O 1
ATOM 706 N N . ASP A 1 90 ? 33.263 -5.831 -0.186 1.00 82.44 90 ASP A N 1
ATOM 707 C CA . ASP A 1 90 ? 32.972 -4.708 0.707 1.00 82.44 90 ASP A CA 1
ATOM 708 C C . ASP A 1 90 ? 32.065 -5.134 1.867 1.00 82.44 90 ASP A C 1
ATOM 710 O O . ASP A 1 90 ? 32.356 -4.822 3.019 1.00 82.44 90 ASP A O 1
ATOM 714 N N . ASN A 1 91 ? 31.040 -5.959 1.615 1.00 78.12 91 ASN A N 1
ATOM 715 C CA . ASN A 1 91 ? 30.227 -6.553 2.683 1.00 78.12 91 ASN A CA 1
ATOM 716 C C . ASN A 1 91 ? 31.062 -7.394 3.659 1.00 78.12 91 ASN A C 1
ATOM 718 O O . ASN A 1 91 ? 30.836 -7.321 4.866 1.00 78.12 91 ASN A O 1
ATOM 722 N N . LYS A 1 92 ? 32.036 -8.174 3.164 1.00 80.88 92 LYS A N 1
ATOM 723 C CA . LYS A 1 92 ? 32.938 -8.958 4.022 1.00 80.88 92 LYS A CA 1
ATOM 724 C C . LYS A 1 92 ? 33.796 -8.053 4.909 1.00 80.88 92 LYS A C 1
ATOM 726 O O . LYS A 1 92 ? 33.965 -8.363 6.085 1.00 80.88 92 LYS A O 1
ATOM 731 N N . LYS A 1 93 ? 34.313 -6.945 4.367 1.00 81.12 93 LYS A N 1
ATOM 732 C CA . LYS A 1 93 ? 35.091 -5.950 5.127 1.00 81.12 93 LYS A CA 1
ATOM 733 C C . LYS A 1 93 ? 34.245 -5.246 6.188 1.00 81.12 93 LYS A C 1
ATOM 735 O O . LYS A 1 93 ? 34.723 -5.032 7.293 1.00 81.12 93 LYS A O 1
ATOM 740 N N . LEU A 1 94 ? 32.992 -4.933 5.860 1.00 73.88 94 LEU A N 1
ATOM 741 C CA . LEU A 1 94 ? 32.047 -4.240 6.741 1.00 73.88 94 LEU A CA 1
ATOM 742 C C . LEU A 1 94 ? 31.328 -5.173 7.734 1.00 73.88 94 LEU A C 1
ATOM 744 O O . LEU A 1 94 ? 30.499 -4.716 8.513 1.00 73.88 94 LEU A O 1
ATOM 748 N N . GLY A 1 95 ? 31.591 -6.485 7.700 1.00 70.06 95 GLY A N 1
ATOM 749 C CA . GLY A 1 95 ? 30.921 -7.461 8.569 1.00 70.06 95 GLY A CA 1
ATOM 750 C C . GLY A 1 95 ? 29.425 -7.658 8.275 1.00 70.06 95 GLY A C 1
ATOM 751 O O . GLY A 1 95 ? 28.701 -8.234 9.090 1.00 70.06 95 GLY A O 1
ATOM 752 N N . ILE A 1 96 ? 28.943 -7.216 7.109 1.00 65.81 96 ILE A N 1
ATOM 753 C CA . ILE A 1 96 ? 27.534 -7.300 6.708 1.00 65.81 96 ILE A CA 1
ATOM 754 C C . ILE A 1 96 ? 27.240 -8.741 6.270 1.00 65.81 96 ILE A C 1
ATOM 756 O O . ILE A 1 96 ? 27.550 -9.147 5.149 1.00 65.81 96 ILE A O 1
ATOM 760 N N . SER A 1 97 ? 26.647 -9.536 7.168 1.00 60.66 97 SER A N 1
ATOM 761 C CA . SER A 1 97 ? 26.279 -10.934 6.905 1.00 60.66 97 SER A CA 1
ATOM 762 C C . SER A 1 97 ? 24.765 -11.142 6.827 1.00 60.66 97 SER A C 1
ATOM 764 O O . SER A 1 97 ? 23.985 -10.485 7.512 1.00 60.66 97 SER A O 1
ATOM 766 N N . GLU A 1 98 ? 24.337 -12.137 6.045 1.00 55.41 98 GLU A N 1
ATOM 767 C CA . GLU A 1 98 ? 22.923 -12.529 5.917 1.00 55.41 98 GLU A CA 1
ATOM 768 C C . GLU A 1 98 ? 22.328 -13.063 7.241 1.00 55.41 98 GLU A C 1
ATOM 770 O O . GLU A 1 98 ? 21.113 -13.066 7.436 1.00 55.41 98 GLU A O 1
ATOM 775 N N . LYS A 1 99 ? 23.183 -13.480 8.190 1.00 53.12 99 LYS A N 1
ATOM 776 C CA . LYS A 1 99 ? 22.785 -13.941 9.531 1.00 53.12 99 LYS A CA 1
ATOM 777 C C . LYS A 1 99 ? 22.474 -12.795 10.501 1.00 53.12 99 LYS A C 1
ATOM 779 O O . LYS A 1 99 ? 21.648 -12.998 11.385 1.00 53.12 99 LYS A O 1
ATOM 784 N N . LEU A 1 100 ? 23.064 -11.608 10.317 1.00 52.28 100 LEU A N 1
ATOM 785 C CA . LEU A 1 100 ? 22.878 -10.450 11.208 1.00 52.28 100 LEU A CA 1
ATOM 786 C C . LEU A 1 100 ? 21.428 -9.916 11.223 1.00 52.28 100 LEU A C 1
ATOM 788 O O . LEU A 1 100 ? 21.043 -9.209 12.142 1.00 52.28 100 LEU A O 1
ATOM 792 N N . LEU A 1 101 ? 20.617 -10.275 10.221 1.00 51.03 101 LEU A N 1
ATOM 793 C CA . LEU A 1 101 ? 19.290 -9.695 9.961 1.00 51.03 101 LEU A CA 1
ATOM 794 C C . LEU A 1 101 ? 18.118 -10.637 10.266 1.00 51.03 101 LEU A C 1
ATOM 796 O O . LEU A 1 101 ? 16.962 -10.271 10.065 1.00 51.03 101 LEU A O 1
ATOM 800 N N . LYS A 1 102 ? 18.386 -11.867 10.727 1.00 46.97 102 LYS A N 1
ATOM 801 C CA . LYS A 1 102 ? 17.320 -12.770 11.200 1.00 46.97 102 LYS A CA 1
ATOM 802 C C . LYS A 1 102 ? 16.814 -12.400 12.597 1.00 46.97 102 LYS A C 1
ATOM 804 O O . LYS A 1 102 ? 15.712 -12.813 12.952 1.00 46.97 102 LYS A O 1
ATOM 809 N N . ASN A 1 103 ? 17.571 -11.602 13.348 1.00 44.34 103 ASN A N 1
ATOM 810 C CA . ASN A 1 103 ? 17.109 -11.004 14.593 1.00 44.34 103 ASN A CA 1
ATOM 811 C C . ASN A 1 103 ? 16.341 -9.725 14.244 1.00 44.34 103 ASN A C 1
ATOM 813 O O . ASN A 1 103 ? 16.923 -8.760 13.758 1.00 44.34 103 ASN A O 1
ATOM 817 N N . GLN A 1 104 ? 15.025 -9.739 14.460 1.00 42.41 104 GLN A N 1
ATOM 818 C CA . GLN A 1 104 ? 14.119 -8.619 14.162 1.00 42.41 104 GLN A CA 1
ATOM 819 C C . GLN A 1 104 ? 14.365 -7.373 15.037 1.00 42.41 104 GLN A C 1
ATOM 821 O O . GLN A 1 104 ? 13.740 -6.344 14.796 1.00 42.41 104 GLN A O 1
ATOM 826 N N . ASP A 1 105 ? 15.288 -7.464 15.999 1.00 38.88 105 ASP A N 1
ATOM 827 C CA . ASP A 1 105 ? 15.591 -6.438 17.001 1.00 38.88 105 ASP A CA 1
ATOM 828 C C . ASP A 1 105 ? 16.891 -5.663 16.721 1.00 38.88 105 ASP A C 1
ATOM 830 O O . ASP A 1 105 ? 17.350 -4.910 17.575 1.00 38.88 105 ASP A O 1
ATOM 834 N N . ALA A 1 106 ? 17.523 -5.845 15.555 1.00 42.22 106 ALA A N 1
ATOM 835 C CA . ALA A 1 106 ? 18.717 -5.076 15.218 1.00 42.22 106 ALA A CA 1
ATOM 836 C C . ALA A 1 106 ? 18.342 -3.602 14.992 1.00 42.22 106 ALA A C 1
ATOM 838 O O . ALA A 1 106 ? 17.773 -3.243 13.957 1.00 42.22 106 ALA A O 1
ATOM 839 N N . GLU A 1 107 ? 18.656 -2.778 15.995 1.00 42.31 107 GLU A N 1
ATOM 840 C CA . GLU A 1 107 ? 18.663 -1.319 15.956 1.00 42.31 107 GLU A CA 1
ATOM 841 C C . GLU A 1 107 ? 19.171 -0.823 14.600 1.00 42.31 107 GLU A C 1
ATOM 843 O O . GLU A 1 107 ? 20.198 -1.269 14.079 1.00 42.31 107 GLU A O 1
ATOM 848 N N . TYR A 1 108 ? 18.383 0.065 14.001 1.00 43.03 108 TYR A N 1
ATOM 849 C CA . TYR A 1 108 ? 18.629 0.666 12.702 1.00 43.03 108 TYR A CA 1
ATOM 850 C C . TYR A 1 108 ? 19.930 1.474 12.774 1.00 43.03 108 TYR A C 1
ATOM 852 O O .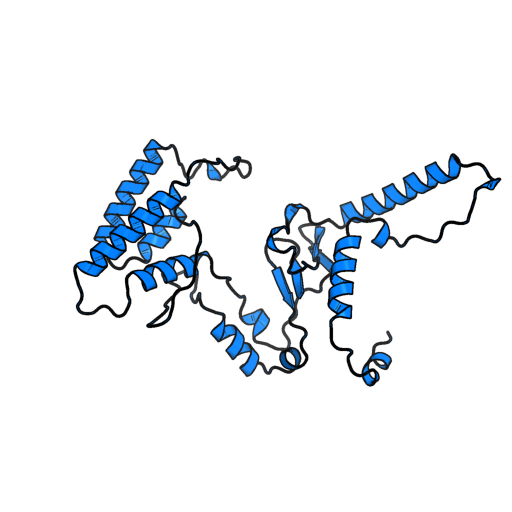 TYR A 1 108 ? 19.914 2.641 13.145 1.00 43.03 108 TYR A O 1
ATOM 860 N N . TYR A 1 109 ? 21.066 0.834 12.479 1.00 42.94 109 TYR A N 1
ATOM 861 C CA . TYR A 1 109 ? 22.354 1.519 12.450 1.00 42.94 109 TYR A CA 1
ATOM 862 C C . TYR A 1 109 ? 22.326 2.601 11.369 1.00 42.94 109 TYR A C 1
ATOM 864 O O . TYR A 1 109 ? 22.233 2.311 10.172 1.00 42.94 109 TYR A O 1
ATOM 872 N N . GLU A 1 110 ? 22.392 3.833 11.859 1.00 42.28 110 GLU A N 1
ATOM 873 C CA . GLU A 1 110 ? 22.515 5.119 11.182 1.00 42.28 110 GLU A CA 1
ATOM 874 C C . GLU A 1 110 ? 23.962 5.300 10.685 1.00 42.28 110 GLU A C 1
ATOM 876 O O . GLU A 1 110 ? 24.692 6.185 11.114 1.00 42.28 110 GLU A O 1
ATOM 881 N N . SER A 1 111 ? 24.432 4.387 9.832 1.00 47.53 111 SER A N 1
ATOM 882 C CA . SER A 1 111 ? 25.650 4.617 9.049 1.00 47.53 111 SER A CA 1
ATOM 883 C C . SER A 1 111 ? 25.260 5.271 7.728 1.00 47.53 111 SER A C 1
ATOM 885 O O . SER A 1 111 ? 24.264 4.839 7.138 1.00 47.53 111 SER A O 1
ATOM 887 N N . GLU A 1 112 ? 26.056 6.231 7.242 1.00 52.97 112 GLU A N 1
ATOM 888 C CA . GLU A 1 112 ? 26.042 6.681 5.839 1.00 52.97 112 GLU A CA 1
ATOM 889 C C . GLU A 1 112 ? 25.796 5.467 4.933 1.00 52.97 112 GLU A C 1
ATOM 891 O O . GLU A 1 112 ? 26.442 4.419 5.082 1.00 52.97 112 GLU A O 1
ATOM 896 N N . SER A 1 113 ? 24.721 5.519 4.144 1.00 65.69 113 SER A N 1
ATOM 897 C CA . SER A 1 113 ? 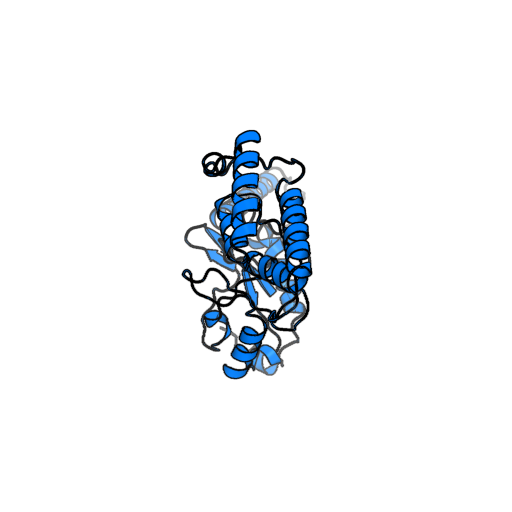24.137 4.292 3.615 1.00 65.69 113 SER A CA 1
ATOM 898 C C . SER A 1 113 ? 25.073 3.711 2.564 1.00 65.69 113 SER A C 1
ATOM 900 O O . SER A 1 113 ? 25.182 4.226 1.460 1.00 65.69 113 SER A O 1
ATOM 902 N N . VAL A 1 114 ? 25.690 2.568 2.871 1.00 71.88 114 VAL A N 1
ATOM 903 C CA . VAL A 1 114 ? 26.429 1.722 1.912 1.00 71.88 114 VAL A CA 1
ATOM 904 C C . VAL A 1 114 ? 25.640 1.521 0.610 1.00 71.88 114 VAL A C 1
ATOM 906 O O . VAL A 1 114 ? 26.210 1.281 -0.450 1.00 71.88 114 VAL A O 1
ATOM 909 N N . SER A 1 115 ? 24.312 1.590 0.666 1.00 74.12 115 SER A N 1
ATOM 910 C CA . SER A 1 115 ? 23.469 1.515 -0.516 1.00 74.12 115 SER A CA 1
ATOM 911 C C . SER A 1 115 ? 23.483 2.756 -1.398 1.00 74.12 115 SER A C 1
ATOM 913 O O . SER A 1 115 ? 23.295 2.599 -2.600 1.00 74.12 115 SER A O 1
ATOM 915 N N . GLU A 1 116 ? 23.654 3.952 -0.834 1.00 74.62 116 GLU A N 1
ATOM 916 C CA . GLU A 1 116 ? 23.778 5.204 -1.589 1.00 74.62 116 GLU A CA 1
ATOM 917 C C . GLU A 1 116 ? 25.062 5.168 -2.420 1.00 74.62 116 GLU A C 1
ATOM 919 O O . GLU A 1 116 ? 24.998 5.300 -3.642 1.00 74.62 116 GLU A O 1
ATOM 924 N N . ASP A 1 117 ? 26.191 4.799 -1.807 1.00 80.69 117 ASP A N 1
ATOM 925 C CA . ASP A 1 117 ? 27.459 4.603 -2.521 1.00 80.69 117 ASP A CA 1
ATOM 926 C C . ASP A 1 117 ? 27.331 3.564 -3.644 1.00 80.69 117 ASP A C 1
ATOM 928 O O . ASP A 1 117 ? 27.769 3.771 -4.780 1.00 80.69 117 ASP A O 1
ATOM 932 N N . ARG A 1 118 ? 26.680 2.430 -3.355 1.00 83.88 118 ARG A N 1
ATOM 933 C CA . ARG A 1 118 ? 26.424 1.383 -4.356 1.00 83.88 118 ARG A CA 1
ATOM 934 C C . ARG A 1 118 ? 25.489 1.848 -5.461 1.00 83.88 118 ARG A C 1
ATOM 936 O O . ARG A 1 118 ? 25.653 1.426 -6.605 1.00 83.88 118 ARG A O 1
ATOM 943 N N . TRP A 1 119 ? 24.515 2.691 -5.142 1.00 84.75 119 TRP A N 1
ATOM 944 C CA . TRP A 1 119 ? 23.605 3.260 -6.128 1.00 84.75 119 TRP A CA 1
ATOM 945 C C . TRP A 1 119 ? 24.351 4.199 -7.075 1.00 84.75 119 TRP A C 1
ATOM 947 O O . TRP A 1 119 ? 24.166 4.121 -8.293 1.00 84.75 119 TRP A O 1
ATOM 957 N N . ASP A 1 120 ? 25.268 5.006 -6.549 1.00 84.88 120 ASP A N 1
ATOM 958 C CA . ASP A 1 120 ? 26.122 5.885 -7.344 1.00 84.88 120 ASP A CA 1
ATOM 959 C C . ASP A 1 120 ? 27.121 5.103 -8.204 1.00 84.88 120 ASP A C 1
ATOM 961 O O . ASP A 1 120 ? 27.406 5.467 -9.348 1.00 84.88 120 ASP A O 1
ATOM 965 N N . GLU A 1 121 ? 27.670 4.004 -7.689 1.00 87.31 121 GLU A N 1
ATOM 966 C CA . GLU A 1 121 ? 28.506 3.085 -8.468 1.00 87.31 121 GLU A CA 1
ATOM 967 C C . GLU A 1 121 ? 27.734 2.413 -9.602 1.00 87.31 121 GLU A C 1
ATOM 969 O O . GLU A 1 121 ? 28.207 2.401 -10.741 1.00 87.31 121 GLU A O 1
ATOM 974 N N . LEU A 1 122 ? 26.535 1.904 -9.309 1.00 87.00 122 LEU A N 1
ATOM 975 C CA . LEU A 1 122 ? 25.640 1.308 -10.295 1.00 87.00 122 LEU A CA 1
ATOM 976 C C . LEU A 1 122 ? 25.287 2.320 -11.387 1.00 87.00 122 LEU A C 1
ATOM 978 O O . LEU A 1 122 ? 25.418 2.016 -12.571 1.00 87.00 122 LEU A O 1
ATOM 982 N N . THR A 1 123 ? 24.891 3.531 -10.996 1.00 87.25 123 THR A N 1
ATOM 983 C CA . THR A 1 123 ? 24.537 4.621 -11.913 1.00 87.25 123 THR A CA 1
ATOM 984 C C . THR A 1 123 ? 25.707 4.945 -12.842 1.00 87.25 123 THR A C 1
ATOM 986 O O . THR A 1 123 ? 25.553 4.903 -14.064 1.00 87.25 123 THR A O 1
ATOM 989 N N . ARG A 1 124 ? 26.912 5.148 -12.291 1.00 89.38 124 ARG A N 1
ATOM 990 C CA . ARG A 1 124 ? 28.131 5.409 -13.078 1.00 89.38 124 ARG A CA 1
ATOM 991 C C . ARG A 1 124 ? 28.477 4.260 -14.024 1.00 89.38 124 ARG A C 1
ATOM 993 O O . ARG A 1 124 ? 28.854 4.506 -15.172 1.00 89.38 124 ARG A O 1
ATOM 1000 N N . ALA A 1 125 ? 28.361 3.014 -13.567 1.00 87.88 125 ALA A N 1
ATOM 1001 C CA . ALA A 1 125 ? 28.646 1.836 -14.380 1.00 87.88 125 ALA A CA 1
ATOM 1002 C C . ALA A 1 125 ? 27.656 1.705 -15.547 1.00 87.88 125 ALA A C 1
ATOM 1004 O O . ALA A 1 125 ? 28.074 1.543 -16.696 1.00 87.88 125 ALA A O 1
ATOM 1005 N N . VAL A 1 126 ? 26.356 1.866 -15.275 1.00 86.44 126 VAL A N 1
ATOM 1006 C CA . VAL A 1 126 ? 25.298 1.861 -16.292 1.00 86.44 126 VAL A CA 1
ATOM 1007 C C . VAL A 1 126 ? 25.530 2.980 -17.305 1.00 86.44 126 VAL A C 1
ATOM 1009 O O . VAL A 1 126 ? 25.559 2.724 -18.505 1.00 86.44 126 VAL A O 1
ATOM 1012 N N . GLU A 1 127 ? 25.776 4.214 -16.874 1.00 88.00 127 GLU A N 1
ATOM 1013 C CA . GLU A 1 127 ? 26.050 5.322 -17.795 1.00 88.00 127 GLU A CA 1
ATOM 1014 C C . GLU A 1 127 ? 27.287 5.083 -18.669 1.00 88.00 127 GLU A C 1
ATOM 1016 O O . GLU A 1 127 ? 27.265 5.358 -19.874 1.00 88.00 127 GLU A O 1
ATOM 1021 N N . LYS A 1 128 ? 28.370 4.554 -18.085 1.00 88.25 128 LYS A N 1
ATOM 1022 C CA . LYS A 1 128 ? 29.607 4.233 -18.807 1.00 88.25 128 LYS A CA 1
ATOM 1023 C C . LYS A 1 128 ? 29.369 3.166 -19.871 1.00 88.25 128 LYS A C 1
ATOM 1025 O O . LYS A 1 128 ? 29.802 3.344 -21.008 1.00 88.25 128 LYS A O 1
ATOM 1030 N N . GLU A 1 129 ? 28.657 2.093 -19.539 1.00 84.94 129 GLU A N 1
ATOM 1031 C CA . GLU A 1 129 ? 28.283 1.070 -20.518 1.00 84.94 129 GLU A CA 1
ATOM 1032 C C . GLU A 1 129 ? 27.391 1.638 -21.610 1.00 84.94 129 GLU A C 1
ATOM 1034 O O . GLU A 1 129 ? 27.573 1.342 -22.797 1.00 84.94 129 GLU A O 1
ATOM 1039 N N . PHE A 1 130 ? 26.455 2.513 -21.242 1.00 83.06 130 PHE A N 1
ATOM 1040 C CA . PHE A 1 130 ? 25.552 3.091 -22.218 1.00 83.06 130 PHE A CA 1
ATOM 1041 C C . PHE A 1 130 ? 26.273 3.999 -23.226 1.00 83.06 130 PHE A C 1
ATOM 1043 O O . PHE A 1 130 ? 25.907 4.008 -24.403 1.00 83.06 130 PHE A O 1
ATOM 1050 N N . LYS A 1 131 ? 27.378 4.642 -22.826 1.00 83.06 131 LYS A N 1
ATOM 1051 C CA . LYS A 1 131 ? 28.260 5.413 -23.720 1.00 83.06 131 LYS A CA 1
ATOM 1052 C C . LYS A 1 131 ? 29.066 4.547 -24.706 1.00 83.06 131 LYS A C 1
ATOM 1054 O O . LYS A 1 131 ? 29.387 5.038 -25.784 1.00 83.06 131 LYS A O 1
ATOM 1059 N N . LYS A 1 132 ? 29.375 3.281 -24.381 1.00 78.56 132 LYS A N 1
ATOM 1060 C CA . LYS A 1 132 ? 30.257 2.404 -25.189 1.00 78.56 132 LYS A CA 1
ATOM 1061 C C . LYS A 1 132 ? 29.612 1.780 -26.438 1.00 78.56 132 LYS A C 1
ATOM 1063 O O . LYS A 1 132 ? 30.330 1.503 -27.390 1.00 78.56 132 LYS A O 1
ATOM 1068 N N . LYS A 1 133 ? 28.297 1.519 -26.456 1.00 63.50 133 LYS A N 1
ATOM 1069 C CA . LYS A 1 133 ? 27.608 0.841 -27.585 1.00 63.50 133 LYS A CA 1
ATOM 1070 C C . LYS A 1 133 ? 26.288 1.529 -27.946 1.00 63.50 133 LYS A C 1
ATOM 1072 O O . LYS A 1 133 ? 25.284 1.270 -27.302 1.00 63.50 133 LYS A O 1
ATOM 1077 N N . LYS A 1 134 ? 26.250 2.405 -28.953 1.00 59.78 134 LYS A N 1
ATOM 1078 C CA . LYS A 1 134 ? 25.003 3.114 -29.321 1.00 59.78 134 LYS A CA 1
ATOM 1079 C C . LYS A 1 134 ? 24.025 2.279 -30.159 1.00 59.78 134 LYS A C 1
ATOM 1081 O O . LYS A 1 134 ? 22.825 2.513 -30.078 1.00 59.78 134 LYS A O 1
ATOM 1086 N N . GLU A 1 135 ? 24.511 1.322 -30.943 1.00 57.03 135 GLU A N 1
ATOM 1087 C CA . GLU A 1 135 ? 23.683 0.593 -31.910 1.00 57.03 135 GLU A CA 1
ATOM 1088 C C . GLU A 1 135 ? 22.856 -0.525 -31.254 1.00 57.03 135 GLU A C 1
ATOM 1090 O O . GLU A 1 135 ? 23.363 -1.304 -30.446 1.00 57.03 135 GLU A O 1
ATOM 1095 N N . GLY A 1 136 ? 21.564 -0.592 -31.600 1.00 61.94 136 GLY A N 1
ATOM 1096 C CA . GLY A 1 136 ? 20.653 -1.673 -31.202 1.00 61.94 136 GLY A CA 1
ATOM 1097 C C . GLY A 1 136 ? 19.996 -1.549 -29.821 1.00 61.94 136 GLY A C 1
ATOM 1098 O O . GLY A 1 136 ? 19.335 -2.494 -29.391 1.00 61.94 136 GLY A O 1
ATOM 1099 N N . ARG A 1 137 ? 20.145 -0.421 -29.105 1.00 67.50 137 ARG A N 1
ATOM 1100 C CA . ARG A 1 137 ? 19.471 -0.216 -27.808 1.00 67.50 137 ARG A CA 1
ATOM 1101 C C . ARG A 1 137 ? 18.154 0.540 -27.949 1.00 67.50 137 ARG A C 1
ATOM 1103 O O . ARG A 1 137 ? 18.126 1.650 -28.464 1.00 67.50 137 ARG A O 1
ATOM 1110 N N . PHE A 1 138 ? 17.096 -0.046 -27.394 1.00 69.25 138 PHE A N 1
ATOM 1111 C CA . PHE A 1 138 ? 15.736 0.512 -27.382 1.00 69.25 138 PHE A CA 1
ATOM 1112 C C . PHE A 1 138 ? 15.410 1.345 -26.131 1.00 69.25 138 PHE A C 1
ATOM 1114 O O . PHE A 1 138 ? 14.325 1.905 -26.038 1.00 69.25 138 PHE A O 1
ATOM 1121 N N . ILE A 1 139 ? 16.318 1.401 -25.150 1.00 73.75 139 ILE A N 1
ATOM 1122 C CA . ILE A 1 139 ? 16.141 2.151 -23.898 1.00 73.75 139 ILE A CA 1
ATOM 1123 C C . ILE A 1 139 ? 17.415 2.928 -23.557 1.00 73.75 139 ILE A C 1
ATOM 1125 O O . ILE A 1 139 ? 18.506 2.576 -24.007 1.00 73.75 139 ILE A O 1
ATOM 1129 N N . THR A 1 140 ? 17.279 3.969 -22.742 1.00 80.50 140 THR A N 1
ATOM 1130 C CA . THR A 1 140 ? 18.370 4.792 -22.200 1.00 80.50 140 THR A CA 1
ATOM 1131 C C . THR A 1 140 ? 18.880 4.253 -20.857 1.00 80.50 140 THR A C 1
ATOM 1133 O O . THR A 1 140 ? 18.199 3.472 -20.189 1.00 80.50 140 THR A O 1
ATOM 1136 N N . SER A 1 141 ? 20.066 4.701 -20.423 1.00 81.69 141 SER A N 1
ATOM 1137 C CA . SER A 1 141 ? 20.608 4.386 -19.089 1.00 81.69 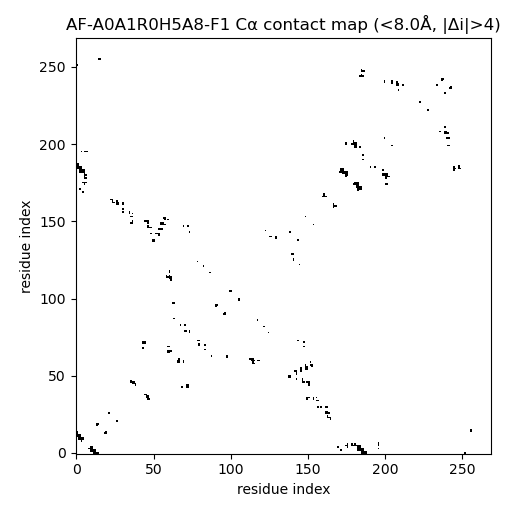141 SER A CA 1
ATOM 1138 C C . SER A 1 141 ? 19.650 4.815 -17.983 1.00 81.69 141 SER A C 1
ATOM 1140 O O . SER A 1 141 ? 19.391 4.061 -17.051 1.00 81.69 141 SER A O 1
ATOM 1142 N N . GLN A 1 142 ? 19.067 6.005 -18.127 1.00 78.06 142 GLN A N 1
ATOM 1143 C CA . GLN A 1 142 ? 18.119 6.534 -17.163 1.00 78.06 142 GLN A CA 1
ATOM 1144 C C . GLN A 1 142 ? 16.847 5.683 -17.088 1.00 78.06 142 GLN A C 1
ATOM 1146 O O . GLN A 1 142 ? 16.384 5.396 -15.989 1.00 78.06 142 GLN A O 1
ATOM 1151 N N . GLN A 1 143 ? 16.298 5.240 -18.225 1.00 74.62 143 GLN A N 1
ATOM 1152 C CA . GLN A 1 143 ? 15.129 4.352 -18.243 1.00 74.62 143 GLN A CA 1
ATOM 1153 C C . GLN A 1 143 ? 15.400 3.040 -17.506 1.00 74.62 143 GLN A C 1
ATOM 1155 O O . GLN A 1 143 ? 14.567 2.631 -16.701 1.00 74.62 143 GLN A O 1
ATOM 1160 N N . LEU A 1 144 ? 16.578 2.437 -17.696 1.00 81.44 144 LEU A N 1
ATOM 1161 C CA . LEU A 1 144 ? 16.972 1.234 -16.960 1.00 81.44 144 LEU A CA 1
ATOM 1162 C C . LEU A 1 144 ? 17.022 1.476 -15.441 1.00 81.44 144 LEU A C 1
ATOM 1164 O O . LEU A 1 144 ? 16.496 0.673 -14.673 1.00 81.44 144 LEU A O 1
ATOM 1168 N N . LEU A 1 145 ? 17.593 2.602 -15.000 1.00 81.56 145 LEU A N 1
ATOM 1169 C CA . LEU A 1 145 ? 17.627 2.965 -13.578 1.00 81.56 145 LEU A CA 1
ATOM 1170 C C . LEU A 1 145 ? 16.217 3.154 -12.996 1.00 81.56 145 LEU A C 1
ATOM 1172 O O . LEU A 1 145 ? 15.955 2.724 -11.873 1.00 81.56 145 LEU A O 1
ATOM 1176 N N . ASN A 1 146 ? 15.276 3.720 -13.755 1.00 75.94 146 ASN A N 1
ATOM 1177 C CA . ASN A 1 146 ? 13.898 3.857 -13.274 1.00 75.94 146 ASN A CA 1
ATOM 1178 C C . ASN A 1 146 ? 13.140 2.536 -13.253 1.00 75.94 146 ASN A C 1
ATOM 1180 O O . ASN A 1 146 ? 12.302 2.347 -12.381 1.00 75.94 146 ASN A O 1
ATOM 1184 N N . GLU A 1 147 ? 13.401 1.622 -14.187 1.00 79.69 147 GLU A N 1
ATOM 1185 C CA . GLU A 1 147 ? 12.822 0.278 -14.128 1.00 79.69 147 GLU A CA 1
ATOM 1186 C C . GLU A 1 147 ? 13.264 -0.457 -12.864 1.00 79.69 147 GLU A C 1
ATOM 1188 O O . GLU A 1 147 ? 12.432 -1.077 -12.197 1.00 79.69 147 GLU A O 1
ATOM 1193 N N . ILE A 1 148 ? 14.550 -0.331 -12.508 1.00 81.19 148 ILE A N 1
ATOM 1194 C CA . ILE A 1 148 ? 15.093 -0.847 -11.250 1.00 81.19 148 ILE A CA 1
ATOM 1195 C C . ILE A 1 148 ? 14.335 -0.225 -10.081 1.00 81.19 148 ILE A C 1
ATOM 1197 O O . ILE A 1 148 ? 13.766 -0.957 -9.286 1.00 81.19 148 ILE A O 1
ATOM 1201 N N . ILE A 1 149 ? 14.252 1.102 -9.999 1.00 77.00 149 ILE A N 1
ATOM 1202 C CA . ILE A 1 149 ? 13.501 1.795 -8.944 1.00 77.00 149 ILE A CA 1
ATOM 1203 C C . ILE A 1 149 ? 12.065 1.253 -8.859 1.00 77.00 149 ILE A C 1
ATOM 1205 O O . ILE A 1 149 ? 11.656 0.687 -7.846 1.00 77.00 149 ILE A O 1
ATOM 1209 N N . LEU A 1 150 ? 11.305 1.338 -9.948 1.00 76.44 150 LEU A N 1
ATOM 1210 C CA . LEU A 1 150 ? 9.894 0.964 -9.988 1.00 76.44 150 LEU A CA 1
ATOM 1211 C C . LEU A 1 150 ? 9.653 -0.489 -9.575 1.00 76.44 150 LEU A C 1
ATOM 1213 O O . LEU A 1 150 ? 8.688 -0.773 -8.871 1.00 76.44 150 LEU A O 1
ATOM 1217 N N . GLN A 1 151 ? 10.533 -1.417 -9.948 1.00 83.69 151 GLN A N 1
ATOM 1218 C CA . GLN A 1 151 ? 10.364 -2.831 -9.620 1.00 83.69 151 GLN A CA 1
ATOM 1219 C C . GLN A 1 151 ? 10.302 -3.105 -8.107 1.00 83.69 151 GLN A C 1
ATOM 1221 O O . GLN A 1 151 ? 9.631 -4.058 -7.668 1.00 83.69 151 GLN A O 1
ATOM 1226 N N . TYR A 1 152 ? 10.993 -2.290 -7.312 1.00 77.50 152 TYR A N 1
ATOM 1227 C CA . TYR A 1 152 ? 11.110 -2.490 -5.870 1.00 77.50 152 TYR A CA 1
ATOM 1228 C C . TYR A 1 152 ? 10.187 -1.600 -5.052 1.00 77.50 152 TYR A C 1
ATOM 1230 O O . TYR A 1 152 ? 9.791 -1.995 -3.957 1.00 77.50 152 TYR A O 1
ATOM 1238 N N . VAL A 1 153 ? 9.836 -0.433 -5.580 1.00 73.31 153 VAL A N 1
ATOM 1239 C CA . VAL A 1 153 ? 9.262 0.658 -4.782 1.00 73.31 153 VAL A CA 1
ATOM 1240 C C . VAL A 1 153 ? 7.835 0.967 -5.203 1.00 73.31 153 VAL A C 1
ATOM 1242 O O . VAL A 1 153 ? 7.037 1.456 -4.407 1.00 73.31 153 VAL A O 1
ATOM 1245 N N . TYR A 1 154 ? 7.499 0.657 -6.457 1.00 76.44 154 TYR A N 1
ATOM 1246 C CA . TYR A 1 154 ? 6.187 0.942 -6.995 1.00 76.44 154 TYR A CA 1
ATOM 1247 C C . TYR A 1 154 ? 5.147 0.013 -6.351 1.00 76.44 154 TYR A C 1
ATOM 1249 O O . TYR A 1 154 ? 5.399 -1.193 -6.199 1.00 76.44 154 TYR A O 1
ATOM 1257 N N . PRO A 1 155 ? 3.969 0.539 -5.967 1.00 81.19 155 PRO A N 1
ATOM 1258 C CA . PRO A 1 155 ? 2.938 -0.251 -5.315 1.00 81.19 155 PRO A CA 1
ATOM 1259 C C . PRO A 1 155 ? 2.493 -1.419 -6.194 1.00 81.19 155 PRO A C 1
ATOM 1261 O O . PRO A 1 155 ? 2.157 -1.266 -7.367 1.00 81.19 155 PRO A O 1
ATOM 1264 N N . ARG A 1 156 ? 2.446 -2.610 -5.596 1.00 85.38 156 ARG A N 1
ATOM 1265 C CA . ARG A 1 156 ? 1.890 -3.800 -6.241 1.00 85.38 156 ARG A CA 1
ATOM 1266 C C . ARG A 1 156 ? 0.408 -3.880 -5.917 1.00 85.38 156 ARG A C 1
ATOM 1268 O O . ARG A 1 156 ? 0.043 -4.091 -4.761 1.00 85.38 156 ARG A O 1
ATOM 1275 N N . LEU A 1 157 ? -0.422 -3.686 -6.935 1.00 85.81 157 LEU A N 1
ATOM 1276 C CA . LEU A 1 157 ? -1.870 -3.781 -6.816 1.00 85.81 157 LEU A CA 1
ATOM 1277 C C . LEU A 1 157 ? -2.310 -5.241 -6.913 1.00 85.81 157 LEU A C 1
ATOM 1279 O O . LEU A 1 157 ? -1.836 -5.988 -7.767 1.00 85.81 157 LEU A O 1
ATOM 1283 N N . ASP A 1 158 ? -3.239 -5.637 -6.048 1.00 88.38 158 ASP A N 1
ATOM 1284 C CA . ASP A 1 158 ? -3.989 -6.875 -6.240 1.00 88.38 158 ASP A CA 1
ATOM 1285 C C . ASP A 1 158 ? -5.099 -6.606 -7.268 1.00 88.38 158 ASP A C 1
ATOM 1287 O O . ASP A 1 158 ? -6.165 -6.074 -6.949 1.00 88.38 158 ASP A O 1
ATOM 1291 N N . GLU A 1 159 ? -4.797 -6.879 -8.538 1.00 86.94 159 GLU A N 1
ATOM 1292 C CA . GLU A 1 159 ? -5.636 -6.489 -9.677 1.00 86.94 159 GLU A CA 1
ATOM 1293 C C . GLU A 1 159 ? -7.047 -7.086 -9.606 1.00 86.94 159 GLU A C 1
ATOM 1295 O O . GLU A 1 159 ? -8.036 -6.424 -9.936 1.00 86.94 159 GLU A O 1
ATOM 1300 N N . ASN A 1 160 ? -7.164 -8.321 -9.118 1.00 87.81 160 ASN A N 1
ATOM 1301 C CA . ASN A 1 160 ? -8.435 -9.042 -9.045 1.00 87.81 160 ASN A CA 1
ATOM 1302 C C . ASN A 1 160 ? -9.414 -8.400 -8.053 1.00 87.81 160 ASN A C 1
ATOM 1304 O O . ASN A 1 160 ? -10.627 -8.516 -8.218 1.00 87.81 160 ASN A O 1
ATOM 1308 N N . VAL A 1 161 ? -8.891 -7.691 -7.048 1.00 90.12 161 VAL A N 1
ATOM 1309 C CA . VAL A 1 161 ? -9.690 -6.964 -6.049 1.00 90.12 161 VAL A CA 1
ATOM 1310 C C . VAL A 1 161 ? -10.338 -5.714 -6.648 1.00 90.12 161 VAL A C 1
ATOM 1312 O O . VAL A 1 161 ? -11.360 -5.246 -6.157 1.00 90.12 161 VAL A O 1
ATOM 1315 N N . SER A 1 162 ? -9.749 -5.163 -7.713 1.00 91.19 162 SER A N 1
ATOM 1316 C CA . SER A 1 162 ? -10.143 -3.862 -8.268 1.00 91.19 162 SER A CA 1
ATOM 1317 C C . SER A 1 162 ? -10.898 -3.956 -9.595 1.00 91.19 162 SER A C 1
ATOM 1319 O O . SER A 1 162 ? -11.552 -2.991 -9.983 1.00 91.19 162 SER A O 1
ATOM 1321 N N . THR A 1 163 ? -10.808 -5.087 -10.300 1.00 90.88 163 THR A N 1
ATOM 1322 C CA . THR A 1 163 ? -11.335 -5.269 -11.666 1.00 90.88 163 THR A CA 1
ATOM 1323 C C . THR A 1 163 ? -12.812 -5.644 -11.723 1.00 90.88 163 THR A C 1
ATOM 1325 O O . THR A 1 163 ? -13.485 -5.231 -12.664 1.00 90.88 163 THR A O 1
ATOM 1328 N N . HIS A 1 164 ? -13.321 -6.374 -10.730 1.00 88.94 164 HIS A N 1
ATOM 1329 C CA . HIS A 1 164 ? -14.699 -6.868 -10.711 1.00 88.94 164 HIS A CA 1
ATOM 1330 C C . HIS A 1 164 ? -15.570 -6.104 -9.719 1.00 88.94 164 HIS A C 1
ATOM 1332 O O . HIS A 1 164 ? -15.201 -5.941 -8.557 1.00 88.94 164 HIS A O 1
ATOM 1338 N N . LEU A 1 165 ? -16.762 -5.691 -10.156 1.00 87.69 165 LEU A N 1
ATOM 1339 C CA . LEU A 1 165 ? -17.705 -4.934 -9.324 1.00 87.69 165 LEU A CA 1
ATOM 1340 C C . LEU A 1 165 ? -18.164 -5.707 -8.075 1.00 87.69 165 LEU A C 1
ATOM 1342 O O . LEU A 1 165 ? -18.315 -5.121 -7.007 1.00 87.69 165 LEU A O 1
ATOM 1346 N N . ASN A 1 166 ? -18.316 -7.028 -8.187 1.00 89.94 166 ASN A N 1
ATOM 1347 C CA . ASN A 1 166 ? -18.824 -7.886 -7.110 1.00 89.94 166 ASN A CA 1
ATOM 1348 C C . ASN A 1 166 ? -17.728 -8.389 -6.152 1.00 89.94 166 ASN A C 1
ATOM 1350 O O . ASN A 1 166 ? -17.966 -9.312 -5.371 1.00 89.94 166 ASN A O 1
ATOM 1354 N N . HIS A 1 167 ? -16.513 -7.835 -6.219 1.00 91.12 167 HIS A N 1
ATOM 1355 C CA . HIS A 1 167 ? -15.433 -8.251 -5.334 1.00 91.12 167 HIS A CA 1
ATOM 1356 C C . HIS A 1 167 ? -15.704 -7.807 -3.889 1.00 91.12 167 HIS A C 1
ATOM 1358 O O . HIS A 1 167 ? -15.876 -6.623 -3.602 1.00 91.12 167 HIS A O 1
ATOM 1364 N N . LEU A 1 168 ? -15.706 -8.761 -2.957 1.00 93.19 168 LEU A N 1
ATOM 1365 C CA . LEU A 1 168 ? -15.916 -8.479 -1.540 1.00 93.19 168 LEU A CA 1
ATOM 1366 C C . LEU A 1 168 ? -14.614 -8.026 -0.882 1.00 93.19 168 LEU A C 1
ATOM 1368 O O . LEU A 1 168 ? -13.613 -8.741 -0.891 1.00 93.19 168 LEU A O 1
ATOM 1372 N N . LEU A 1 169 ? -14.651 -6.858 -0.244 1.00 93.44 169 LEU A N 1
ATOM 1373 C CA . LEU A 1 169 ? -13.523 -6.302 0.491 1.00 93.44 169 LEU A CA 1
ATOM 1374 C C . LEU A 1 169 ? -13.857 -6.174 1.976 1.00 93.44 169 LEU A C 1
ATOM 1376 O O . LEU A 1 169 ? -14.980 -5.853 2.359 1.00 93.44 169 LEU A O 1
ATOM 1380 N N . LYS A 1 170 ? -12.858 -6.403 2.832 1.00 94.12 170 LYS A N 1
ATOM 1381 C CA . LYS A 1 170 ? -13.016 -6.266 4.284 1.00 94.12 170 LYS A CA 1
ATOM 1382 C C . LYS A 1 170 ? -13.477 -4.851 4.652 1.00 94.12 170 LYS A C 1
ATOM 1384 O O . LYS A 1 170 ? -12.797 -3.886 4.297 1.00 94.12 170 LYS A O 1
ATOM 1389 N N . SER A 1 171 ? -14.551 -4.761 5.437 1.00 95.69 171 SER A N 1
ATOM 1390 C CA . SER A 1 171 ? -15.078 -3.494 5.948 1.00 95.69 171 SER A CA 1
ATOM 1391 C C . SER A 1 171 ? -14.055 -2.746 6.821 1.00 95.69 171 SER A C 1
ATOM 1393 O O . SER A 1 171 ? -13.287 -3.376 7.565 1.00 95.69 171 SER A O 1
ATOM 1395 N N . PRO A 1 172 ? -14.053 -1.399 6.787 1.00 95.81 172 PRO A N 1
ATOM 1396 C CA . PRO A 1 172 ? -13.433 -0.598 7.834 1.00 95.81 172 PRO A CA 1
ATOM 1397 C C . PRO A 1 172 ? -13.919 -1.028 9.225 1.00 95.81 172 PRO A C 1
ATOM 1399 O O . PRO A 1 172 ? -15.031 -1.530 9.385 1.00 95.81 172 PRO A O 1
ATOM 1402 N N . PHE A 1 173 ? -13.059 -0.847 10.224 1.00 97.25 173 PHE A N 1
ATOM 1403 C CA . PHE A 1 173 ? -13.273 -1.176 11.637 1.00 97.25 173 PHE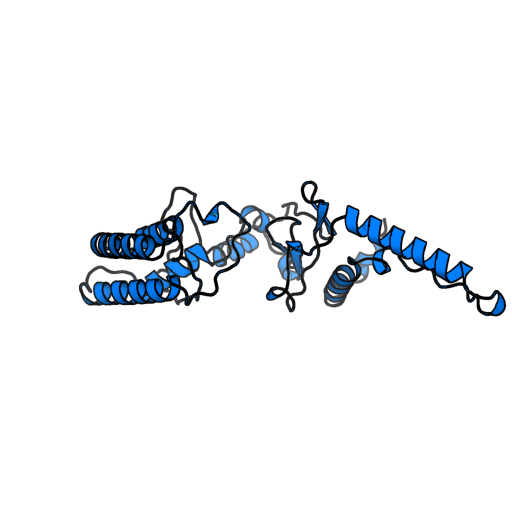 A CA 1
ATOM 1404 C C . PHE A 1 173 ? -13.451 -2.663 11.989 1.00 97.25 173 PHE A C 1
ATOM 1406 O O . PHE A 1 173 ? -13.527 -2.990 13.171 1.00 97.25 173 PHE A O 1
ATOM 1413 N N . CYS A 1 174 ? -13.398 -3.591 11.025 1.00 97.44 174 CYS A N 1
ATOM 1414 C CA . CYS A 1 174 ? -13.318 -5.020 11.339 1.00 97.44 174 CYS A CA 1
ATOM 1415 C C . CYS A 1 174 ? -12.097 -5.352 12.212 1.00 97.44 174 CYS A C 1
ATOM 1417 O O . CYS A 1 174 ? -11.022 -4.761 12.071 1.00 97.44 174 CYS A O 1
ATOM 1419 N N . ILE A 1 175 ? -12.224 -6.381 13.048 1.00 97.81 175 ILE A N 1
ATOM 1420 C CA . ILE A 1 175 ? -11.100 -6.939 13.801 1.00 97.81 175 ILE A CA 1
ATOM 1421 C C . ILE A 1 175 ? -10.367 -7.956 12.931 1.00 97.81 175 ILE A C 1
ATOM 1423 O O . ILE A 1 175 ? -10.969 -8.865 12.360 1.00 97.81 175 ILE A O 1
ATOM 1427 N N . HIS A 1 176 ? -9.047 -7.826 12.812 1.00 97.31 176 HIS A N 1
ATOM 1428 C CA . HIS A 1 176 ? -8.251 -8.836 12.127 1.00 97.31 176 HIS A CA 1
ATOM 1429 C C . HIS A 1 176 ? -8.044 -10.056 13.044 1.00 97.31 176 HIS A C 1
ATOM 1431 O O . HIS A 1 176 ? -7.393 -9.927 14.082 1.00 97.31 176 HIS A O 1
ATOM 1437 N N . PRO A 1 177 ? -8.488 -11.266 12.653 1.00 96.25 177 PRO A N 1
ATOM 1438 C CA . PRO A 1 177 ? -8.631 -12.399 13.574 1.00 96.25 177 PRO A CA 1
ATOM 1439 C C . PRO A 1 177 ? -7.311 -12.847 14.211 1.00 96.25 177 PRO A C 1
ATOM 1441 O O . PRO A 1 177 ? -7.276 -13.179 15.386 1.00 96.25 177 PRO A O 1
ATOM 1444 N N . LYS A 1 178 ? -6.196 -12.808 13.465 1.00 95.44 178 LYS A N 1
ATOM 1445 C CA . LYS A 1 178 ? -4.887 -13.258 13.985 1.00 95.44 178 LYS A CA 1
ATOM 1446 C C . LYS A 1 178 ? -4.121 -12.210 14.792 1.00 95.44 178 LYS A C 1
ATOM 1448 O O . LYS A 1 178 ? -3.215 -12.568 15.525 1.00 95.44 178 LYS A O 1
ATOM 1453 N N . THR A 1 179 ? -4.397 -10.925 14.584 1.00 96.44 179 THR A N 1
ATOM 1454 C CA . THR A 1 179 ? -3.622 -9.835 15.215 1.00 96.44 179 THR A CA 1
ATOM 1455 C C . THR A 1 179 ? -4.433 -9.117 16.285 1.00 96.44 179 THR A C 1
ATOM 1457 O O . THR A 1 179 ? -3.874 -8.327 17.037 1.00 96.44 179 THR A O 1
ATOM 1460 N N . GLY A 1 180 ? -5.754 -9.323 16.315 1.00 97.00 180 GLY A N 1
ATOM 1461 C CA . GLY A 1 180 ? -6.692 -8.593 17.160 1.00 97.00 180 GLY A CA 1
ATOM 1462 C C . GLY A 1 180 ? -6.801 -7.103 16.827 1.00 97.00 180 GLY A C 1
ATOM 1463 O O . GLY A 1 180 ? -7.559 -6.406 17.493 1.00 97.00 180 GLY A O 1
ATOM 1464 N N . LYS A 1 181 ? -6.051 -6.595 15.836 1.00 98.00 181 LYS A N 1
ATOM 1465 C CA . LYS A 1 181 ? -5.995 -5.169 15.489 1.00 98.00 181 LYS A CA 1
ATOM 1466 C C . LYS A 1 181 ? -7.258 -4.733 14.762 1.00 98.00 181 LYS A C 1
ATOM 1468 O O . LYS A 1 181 ? -7.777 -5.466 13.916 1.00 98.00 181 LYS A O 1
ATOM 1473 N N . VAL A 1 182 ? -7.694 -3.512 15.048 1.00 97.88 182 VAL A N 1
ATOM 1474 C CA . VAL A 1 182 ? -8.803 -2.865 14.341 1.00 97.88 182 VAL A CA 1
ATOM 1475 C C . VAL A 1 182 ? -8.341 -2.386 12.960 1.00 97.88 182 VAL A C 1
ATOM 1477 O O . VAL A 1 182 ? -7.265 -1.802 12.816 1.00 97.88 182 VAL A O 1
ATOM 1480 N N . CYS A 1 183 ? -9.153 -2.614 11.928 1.00 97.88 183 CYS A N 1
ATOM 1481 C CA . CYS A 1 183 ? -8.904 -2.135 10.566 1.00 97.88 183 CYS A CA 1
ATOM 1482 C C . CYS A 1 183 ? -9.274 -0.648 10.441 1.00 97.88 183 CYS A C 1
ATOM 1484 O O . CYS A 1 183 ? -10.344 -0.297 9.951 1.00 97.88 183 CYS A O 1
ATOM 1486 N N . VAL A 1 184 ? -8.416 0.228 10.959 1.00 97.19 184 VAL A N 1
ATOM 1487 C CA . VAL A 1 184 ? -8.709 1.661 11.112 1.00 97.19 184 VAL A CA 1
ATOM 1488 C C . VAL A 1 184 ? -8.507 2.471 9.821 1.00 97.19 184 VAL A C 1
ATOM 1490 O O . VAL A 1 184 ? -7.574 2.184 9.062 1.00 97.19 184 VAL A O 1
ATOM 1493 N N . PRO A 1 185 ? -9.323 3.511 9.571 1.00 96.62 185 PRO A N 1
ATOM 1494 C CA . PRO A 1 185 ? -9.051 4.509 8.541 1.00 96.62 185 PRO A CA 1
ATOM 1495 C C . PRO A 1 185 ? -7.749 5.270 8.803 1.00 96.62 185 PRO A C 1
ATOM 1497 O O . PRO A 1 185 ? -7.399 5.555 9.948 1.00 96.62 185 PRO A O 1
ATOM 1500 N N . ILE A 1 186 ? -7.046 5.613 7.727 1.00 93.75 186 ILE A N 1
ATOM 1501 C CA . ILE A 1 186 ? -5.800 6.377 7.743 1.00 93.75 186 ILE A CA 1
ATOM 1502 C C . ILE A 1 186 ? -6.0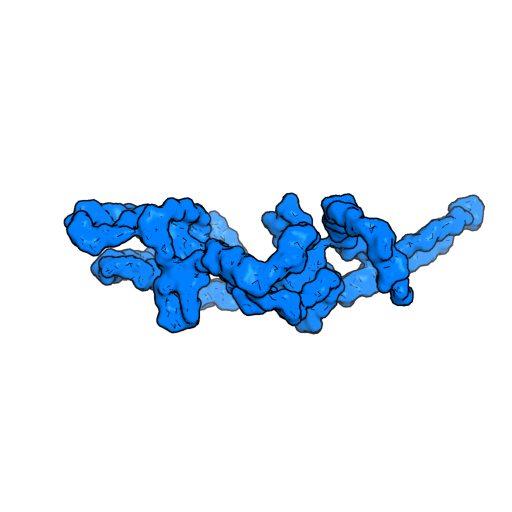68 7.713 7.035 1.00 93.75 186 ILE A C 1
ATOM 1504 O O . ILE A 1 186 ? -6.366 7.715 5.833 1.00 93.75 186 ILE A O 1
ATOM 1508 N N . PRO A 1 187 ? -5.996 8.852 7.746 1.00 86.00 187 PRO A N 1
ATOM 1509 C CA . PRO A 1 187 ? -6.104 10.161 7.119 1.00 86.00 187 PRO A CA 1
ATOM 1510 C C . PRO A 1 187 ? -4.970 10.371 6.103 1.00 86.00 187 PRO A C 1
ATOM 1512 O O . PRO A 1 187 ? -3.819 10.090 6.436 1.00 86.00 187 PRO A O 1
ATOM 1515 N N . PRO A 1 188 ? -5.238 10.919 4.901 1.00 82.06 188 PRO A N 1
ATOM 1516 C CA . PRO A 1 188 ? -4.187 11.149 3.906 1.00 82.06 188 PRO A CA 1
ATOM 1517 C C . PRO A 1 188 ? -3.019 12.008 4.418 1.00 82.06 188 PRO A C 1
ATOM 1519 O O . PRO A 1 188 ? -1.877 11.746 4.074 1.00 82.06 188 PRO A O 1
ATOM 1522 N N . HIS A 1 189 ? -3.292 12.992 5.281 1.00 81.50 189 HIS A 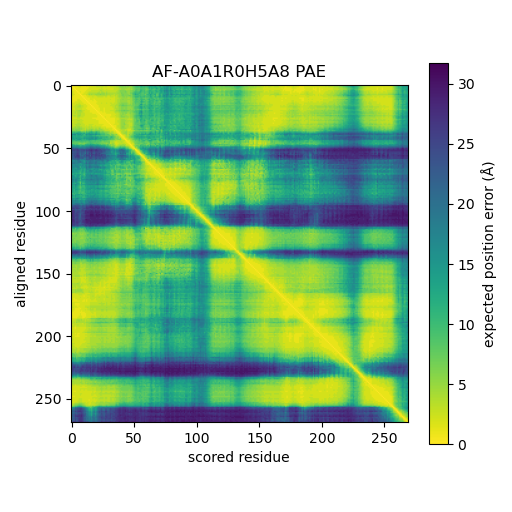N 1
ATOM 1523 C CA . HIS A 1 189 ? -2.281 13.895 5.849 1.00 81.50 189 HIS A CA 1
ATOM 1524 C C . HIS A 1 189 ? -1.453 13.276 6.991 1.00 81.50 189 HIS A C 1
ATOM 1526 O O . HIS A 1 189 ? -0.477 13.874 7.435 1.00 81.50 189 HIS A O 1
ATOM 1532 N N . GLU A 1 190 ? -1.833 12.094 7.482 1.00 80.44 190 GLU A N 1
ATOM 1533 C CA . GLU A 1 190 ? -1.093 11.357 8.515 1.00 80.44 190 GLU A CA 1
ATOM 1534 C C . GLU A 1 190 ? -0.505 10.046 7.983 1.00 80.44 190 GLU A C 1
ATOM 1536 O O . GLU A 1 190 ? -0.002 9.245 8.769 1.00 80.44 190 GLU A O 1
ATOM 1541 N N . PHE A 1 191 ? -0.565 9.806 6.669 1.00 81.56 191 PHE A N 1
ATOM 1542 C CA . PHE A 1 191 ? -0.189 8.519 6.089 1.00 81.56 191 PHE A CA 1
ATOM 1543 C C . PHE A 1 191 ? 1.272 8.153 6.395 1.00 81.56 191 PHE A C 1
ATOM 1545 O O . PHE A 1 191 ? 1.528 7.051 6.872 1.00 81.56 191 PHE A O 1
ATOM 1552 N N . ASP A 1 192 ? 2.202 9.103 6.259 1.00 80.75 192 ASP A N 1
ATOM 1553 C CA . ASP A 1 192 ? 3.629 8.894 6.563 1.00 80.75 192 ASP A CA 1
ATOM 1554 C C . ASP A 1 192 ? 3.909 8.700 8.062 1.00 80.75 192 ASP A C 1
ATOM 1556 O O . ASP A 1 192 ? 4.899 8.090 8.457 1.00 80.75 192 ASP A O 1
ATOM 1560 N N . LYS A 1 193 ? 3.014 9.196 8.924 1.00 85.56 193 LYS A N 1
ATOM 1561 C CA . LYS A 1 193 ? 3.103 9.051 10.386 1.00 85.56 193 LYS A CA 1
ATOM 1562 C C . LYS A 1 193 ? 2.407 7.782 10.882 1.00 85.56 193 LYS A C 1
ATOM 1564 O O . LYS A 1 193 ? 2.490 7.452 12.071 1.00 85.56 193 LYS A O 1
ATOM 1569 N N . PHE A 1 194 ? 1.685 7.080 10.009 1.00 88.25 194 PHE A N 1
ATOM 1570 C CA . PHE A 1 194 ? 0.905 5.916 10.387 1.00 88.25 194 PHE A CA 1
ATOM 1571 C C . PHE A 1 194 ? 1.821 4.753 10.773 1.00 88.25 194 PHE A C 1
ATOM 1573 O O . PHE A 1 194 ? 2.597 4.246 9.970 1.00 88.25 194 PHE A O 1
ATOM 1580 N N . ASN A 1 195 ? 1.684 4.278 12.012 1.00 87.94 195 ASN A N 1
ATOM 1581 C CA . ASN A 1 195 ? 2.454 3.148 12.517 1.00 87.94 195 ASN A CA 1
ATOM 1582 C C . ASN A 1 195 ? 1.540 1.924 12.742 1.00 87.94 195 ASN A C 1
ATOM 1584 O O . ASN A 1 195 ? 0.784 1.905 13.723 1.00 87.94 195 ASN A O 1
ATOM 1588 N N . PRO A 1 196 ? 1.639 0.871 11.902 1.00 91.94 196 PRO A N 1
ATOM 1589 C CA . PRO A 1 196 ? 0.842 -0.352 12.031 1.00 91.94 196 PRO A CA 1
ATOM 1590 C C . PRO A 1 196 ? 0.986 -1.049 13.389 1.00 91.94 196 PRO A C 1
ATOM 1592 O O . PRO A 1 196 ? 0.044 -1.686 13.868 1.00 91.94 196 PRO A O 1
ATOM 1595 N N . SER A 1 197 ? 2.145 -0.934 14.043 1.00 90.81 197 SER A N 1
ATOM 1596 C CA . SER A 1 197 ? 2.413 -1.552 15.345 1.00 90.81 197 SER A CA 1
ATOM 1597 C C . SER A 1 197 ? 1.626 -0.883 16.470 1.00 90.81 197 SER A C 1
ATOM 1599 O O . SER A 1 197 ? 1.183 -1.581 17.380 1.00 90.81 197 SER A O 1
ATOM 1601 N N . LYS A 1 198 ? 1.352 0.424 16.359 1.00 92.81 198 LYS A N 1
ATOM 1602 C CA . LYS A 1 198 ? 0.632 1.219 17.371 1.00 92.81 198 LYS A CA 1
ATOM 1603 C C . LYS A 1 198 ? -0.898 1.177 17.245 1.00 92.81 198 LYS A C 1
ATOM 1605 O O . LYS A 1 198 ? -1.588 1.721 18.105 1.00 92.81 198 LYS A O 1
ATOM 1610 N N . VAL A 1 199 ? -1.438 0.549 16.198 1.00 95.88 199 VAL A N 1
ATOM 1611 C CA . VAL A 1 199 ? -2.892 0.386 16.010 1.00 95.88 199 VAL A CA 1
ATOM 1612 C C . VAL A 1 199 ? -3.482 -0.449 17.158 1.00 95.88 199 VAL A C 1
ATOM 1614 O O . VAL A 1 199 ? -2.924 -1.514 17.454 1.00 95.88 199 VAL A O 1
ATOM 1617 N N . PRO A 1 200 ? -4.590 -0.006 17.793 1.00 96.69 200 PRO A N 1
ATOM 1618 C CA . PRO A 1 200 ? -5.171 -0.694 18.939 1.00 96.69 200 PRO A CA 1
ATOM 1619 C C . PRO A 1 200 ? -5.721 -2.076 18.573 1.00 96.69 200 PRO A C 1
ATOM 1621 O O . PRO A 1 200 ? -6.208 -2.311 17.462 1.00 96.69 200 PRO A O 1
ATOM 1624 N N . THR A 1 201 ? -5.649 -2.991 19.538 1.00 97.75 201 THR A N 1
ATOM 1625 C CA . THR A 1 201 ? -6.300 -4.301 19.478 1.00 97.75 201 THR A CA 1
ATOM 1626 C C . THR A 1 201 ? -7.630 -4.269 20.217 1.00 97.75 201 THR A C 1
ATOM 1628 O O . THR A 1 201 ? -7.811 -3.460 21.124 1.00 97.75 201 THR A O 1
ATOM 1631 N N . ILE A 1 202 ? -8.544 -5.180 19.881 1.00 96.88 202 ILE A N 1
ATOM 1632 C CA . ILE A 1 202 ? -9.833 -5.302 20.576 1.00 96.88 202 ILE A CA 1
ATOM 1633 C C . ILE A 1 202 ? -9.658 -5.489 22.089 1.00 96.88 202 ILE A C 1
ATOM 1635 O O . ILE A 1 202 ? -10.338 -4.839 22.874 1.00 96.88 202 ILE A O 1
ATOM 1639 N N . VAL A 1 203 ? -8.677 -6.297 22.503 1.00 97.00 203 VAL A N 1
ATOM 1640 C CA . VAL A 1 203 ? -8.359 -6.527 23.920 1.00 97.00 203 VAL A CA 1
ATOM 1641 C C . VAL A 1 203 ? -7.933 -5.227 24.599 1.00 97.00 203 VAL A C 1
ATOM 1643 O O . VAL A 1 203 ? -8.408 -4.920 25.688 1.00 97.00 203 VAL A O 1
ATOM 1646 N N . LYS A 1 204 ? -7.085 -4.428 23.937 1.00 96.75 204 LYS A N 1
ATOM 1647 C CA . LYS A 1 204 ? -6.655 -3.131 24.463 1.00 96.75 204 LYS A CA 1
ATOM 1648 C C . LYS A 1 204 ? -7.837 -2.172 24.628 1.00 96.75 204 LYS A C 1
ATOM 1650 O O . LYS A 1 204 ? -7.928 -1.515 25.655 1.00 96.75 204 LYS A O 1
ATOM 1655 N N . LEU A 1 205 ? -8.746 -2.120 23.655 1.00 97.06 205 LEU A N 1
ATOM 1656 C CA . LEU A 1 205 ? -9.927 -1.253 23.728 1.00 97.06 205 LEU A CA 1
ATOM 1657 C C . LEU A 1 205 ? -10.847 -1.636 24.896 1.00 97.06 205 LEU A C 1
ATOM 1659 O O . LEU A 1 205 ? -11.283 -0.763 25.636 1.00 97.06 205 LEU A O 1
ATOM 1663 N N . LEU A 1 206 ? -11.081 -2.935 25.114 1.00 96.62 206 LEU A N 1
ATOM 1664 C CA . LEU A 1 206 ? -11.857 -3.414 26.265 1.00 96.62 206 LEU A CA 1
ATOM 1665 C C . LEU A 1 206 ? -11.190 -3.046 27.601 1.00 96.62 206 LEU A C 1
ATOM 1667 O O . LEU A 1 206 ? -11.869 -2.658 28.549 1.00 96.62 206 LEU A O 1
ATOM 1671 N N . MET A 1 207 ? -9.857 -3.130 27.677 1.00 96.69 207 MET A N 1
ATOM 1672 C CA . MET A 1 207 ? -9.107 -2.689 28.857 1.00 96.69 207 MET A CA 1
ATOM 1673 C C . MET A 1 207 ? -9.239 -1.181 29.094 1.00 96.69 207 MET A C 1
ATOM 1675 O O . MET A 1 207 ? -9.436 -0.775 30.234 1.00 96.69 207 MET A O 1
ATOM 1679 N N . GLU A 1 208 ? -9.168 -0.362 28.041 1.00 96.19 208 GLU A N 1
ATOM 1680 C CA . GLU A 1 208 ? -9.330 1.097 28.127 1.00 96.19 208 GLU A CA 1
ATOM 1681 C C . GLU A 1 208 ? -10.719 1.484 28.667 1.00 96.19 208 GLU A C 1
ATOM 1683 O O . GLU A 1 208 ? -10.804 2.322 29.564 1.00 96.19 208 GLU A O 1
ATOM 1688 N N . ILE A 1 209 ? -11.790 0.818 28.210 1.00 95.06 209 ILE A N 1
ATOM 1689 C CA . ILE A 1 209 ? -13.160 1.026 28.722 1.00 95.06 209 ILE A CA 1
ATOM 1690 C C . ILE A 1 209 ? -13.231 0.690 30.216 1.00 95.06 209 ILE A C 1
ATOM 1692 O O . ILE A 1 209 ? -13.623 1.528 31.028 1.00 95.06 209 ILE A O 1
ATOM 1696 N N . ASN A 1 210 ? -12.777 -0.508 30.599 1.00 94.44 210 ASN A N 1
ATOM 1697 C CA . ASN A 1 210 ? -12.818 -0.959 31.991 1.00 94.44 210 ASN A CA 1
ATOM 1698 C C . ASN A 1 210 ? -12.001 -0.053 32.925 1.00 94.44 210 ASN A C 1
ATOM 1700 O O . ASN A 1 210 ? -12.416 0.211 34.057 1.00 94.44 210 ASN A O 1
ATOM 1704 N N . GLN A 1 211 ? -10.839 0.426 32.472 1.00 94.12 211 GLN A N 1
ATOM 1705 C CA . GLN A 1 211 ? -10.004 1.361 33.228 1.00 94.12 211 GLN A CA 1
ATOM 1706 C C . GLN A 1 211 ? -10.696 2.714 33.398 1.00 94.12 211 GLN A C 1
ATOM 1708 O O . GLN A 1 211 ? -10.732 3.235 34.513 1.00 94.12 211 GLN A O 1
ATOM 1713 N N . PHE A 1 212 ? -11.288 3.255 32.331 1.00 91.88 212 PHE A N 1
ATOM 1714 C CA . PHE A 1 212 ? -12.030 4.513 32.384 1.00 91.88 212 PHE A CA 1
ATOM 1715 C C . PHE A 1 212 ? -13.197 4.438 33.379 1.00 91.88 212 PHE A C 1
ATOM 1717 O O . PHE A 1 212 ? -13.310 5.287 34.263 1.00 91.88 212 PHE A O 1
ATOM 1724 N N . ASP A 1 213 ? -14.009 3.382 33.304 1.00 89.94 213 ASP A N 1
ATOM 1725 C CA . ASP A 1 213 ? -15.173 3.196 34.179 1.00 89.94 213 ASP A CA 1
ATOM 1726 C C . ASP A 1 213 ? -14.774 2.937 35.640 1.00 89.94 213 ASP A C 1
ATOM 1728 O O . ASP A 1 213 ? -15.475 3.321 36.578 1.00 89.94 213 ASP A O 1
ATOM 1732 N N . SER A 1 214 ? -13.629 2.295 35.870 1.00 89.81 214 SER A N 1
ATOM 1733 C CA . SER A 1 214 ? -13.092 2.093 37.220 1.00 89.81 214 SER A CA 1
ATOM 1734 C C . SER A 1 214 ? -12.556 3.390 37.822 1.00 89.81 214 SER A C 1
ATOM 1736 O O . SER A 1 214 ? -12.802 3.660 38.995 1.00 89.81 214 SER A O 1
ATOM 1738 N N . ASN A 1 215 ? -11.873 4.215 37.027 1.00 88.44 215 ASN A N 1
ATOM 1739 C CA . ASN A 1 215 ? -11.376 5.513 37.476 1.00 88.44 215 ASN A CA 1
ATOM 1740 C C . ASN A 1 215 ? -12.526 6.477 37.773 1.00 88.44 215 ASN A C 1
ATOM 1742 O O . ASN A 1 215 ? -12.511 7.124 38.817 1.00 88.44 215 ASN A O 1
ATOM 1746 N N . LYS A 1 216 ? -13.553 6.516 36.914 1.00 85.50 216 LYS A N 1
ATOM 1747 C CA . LYS A 1 216 ? -14.750 7.339 37.133 1.00 85.50 216 LYS A CA 1
ATOM 1748 C C . LYS A 1 216 ? -15.455 6.979 38.445 1.00 85.50 216 LYS A C 1
ATOM 1750 O O . LYS A 1 216 ? -15.757 7.864 39.231 1.00 85.50 216 LYS A O 1
ATOM 1755 N N . ARG A 1 217 ? -15.612 5.681 38.736 1.00 83.56 217 ARG A N 1
ATOM 1756 C CA . ARG A 1 217 ? -16.200 5.215 40.005 1.00 83.56 217 ARG A CA 1
ATOM 1757 C C . ARG A 1 217 ? -15.408 5.640 41.243 1.00 83.56 217 ARG A C 1
ATOM 1759 O O . ARG A 1 217 ? -16.027 5.917 42.260 1.00 83.56 217 ARG A O 1
ATOM 1766 N N . LYS A 1 218 ? -14.073 5.686 41.170 1.00 83.31 218 LYS A N 1
ATOM 1767 C CA . LYS A 1 218 ? -13.229 6.184 42.273 1.00 83.31 218 LYS A CA 1
ATOM 1768 C C . LYS A 1 218 ? -13.402 7.691 42.473 1.00 83.31 218 LYS A C 1
ATOM 1770 O O . LYS A 1 218 ? -13.646 8.128 43.586 1.00 83.31 218 LYS A O 1
ATOM 1775 N N . LEU A 1 219 ? -13.373 8.460 41.384 1.00 79.00 219 LEU A N 1
ATOM 1776 C CA . LEU A 1 219 ? -13.615 9.908 41.409 1.00 79.00 219 LEU A CA 1
ATOM 1777 C C . LEU A 1 219 ? -14.987 10.258 42.007 1.00 79.00 219 LEU A C 1
ATOM 1779 O O . LEU A 1 219 ? -15.076 11.155 42.835 1.00 79.00 219 LEU A O 1
ATOM 1783 N N . ASP A 1 220 ? -16.038 9.517 41.648 1.00 76.94 220 ASP A N 1
ATOM 1784 C CA . ASP A 1 220 ? -17.393 9.745 42.169 1.00 76.94 220 ASP A CA 1
ATOM 1785 C C . ASP A 1 220 ? -17.545 9.375 43.665 1.00 76.94 220 ASP A C 1
ATOM 1787 O O . ASP A 1 220 ? -18.496 9.822 44.311 1.00 76.94 220 ASP A O 1
ATOM 1791 N N . GLN A 1 221 ? -16.643 8.548 44.214 1.00 73.38 221 GLN A N 1
ATOM 1792 C CA . GLN A 1 221 ? -16.598 8.185 45.639 1.00 73.38 221 GLN A CA 1
ATOM 1793 C C . GLN A 1 221 ? -15.866 9.229 46.491 1.00 73.38 221 GLN A C 1
ATOM 1795 O O . GLN A 1 221 ? -16.238 9.417 47.646 1.00 73.38 221 GLN A O 1
ATOM 1800 N N . ASP A 1 222 ? -14.885 9.926 45.914 1.00 70.25 222 ASP A N 1
ATOM 1801 C CA . ASP A 1 222 ? -14.074 10.944 46.596 1.00 70.25 222 ASP A CA 1
ATOM 1802 C C . ASP A 1 222 ? -14.697 12.361 46.537 1.00 70.25 222 ASP A C 1
ATOM 1804 O O . ASP A 1 222 ? -14.139 13.307 47.093 1.00 70.25 222 ASP A O 1
ATOM 1808 N N . MET A 1 223 ? -15.845 12.536 45.864 1.00 67.88 223 MET A N 1
ATOM 1809 C CA . MET A 1 223 ? -16.541 13.824 45.724 1.00 67.88 223 MET A CA 1
ATOM 1810 C C . MET A 1 223 ? -17.726 13.988 46.691 1.00 67.88 223 MET A C 1
ATOM 1812 O O . MET A 1 223 ? -18.602 13.123 46.779 1.00 67.88 223 MET A O 1
ATOM 1816 N N . ASP A 1 224 ? -17.793 15.153 47.348 1.00 64.00 224 ASP A N 1
ATOM 1817 C CA . ASP A 1 224 ? -18.901 15.561 48.221 1.00 64.00 224 ASP A CA 1
ATOM 1818 C C . ASP A 1 224 ? -20.262 15.547 47.502 1.00 64.00 224 ASP A C 1
ATOM 1820 O O . ASP A 1 224 ? -20.387 15.848 46.310 1.00 64.00 224 ASP A O 1
ATOM 1824 N N . ALA A 1 225 ? -21.314 15.204 48.254 1.00 62.25 225 ALA A N 1
ATOM 1825 C CA . ALA A 1 225 ? -22.666 14.994 47.732 1.00 62.25 225 ALA A CA 1
ATOM 1826 C C . ALA A 1 225 ? -23.277 16.231 47.040 1.00 62.25 225 ALA A C 1
ATOM 1828 O O . ALA A 1 225 ? -24.139 16.066 46.177 1.00 62.25 225 ALA A O 1
ATOM 1829 N N . ASP A 1 226 ? -22.802 17.436 47.368 1.00 58.66 226 ASP A N 1
ATOM 1830 C CA . ASP A 1 226 ? -23.339 18.719 46.888 1.00 58.66 226 ASP A CA 1
ATOM 1831 C C . ASP A 1 226 ? -22.845 19.118 45.481 1.00 58.66 226 ASP A C 1
ATOM 1833 O O . ASP A 1 226 ? -23.416 19.990 44.828 1.00 58.66 226 ASP A O 1
ATOM 1837 N N . THR A 1 227 ? -21.810 18.446 44.958 1.00 58.34 227 THR A N 1
ATOM 1838 C CA . THR A 1 227 ? -21.227 18.720 43.628 1.00 58.34 227 THR A CA 1
ATOM 1839 C C . THR A 1 227 ? -21.591 17.668 42.574 1.00 58.34 227 THR A C 1
ATOM 1841 O O . THR A 1 227 ? -21.115 17.742 41.435 1.00 58.34 227 THR A O 1
ATOM 1844 N N . LYS A 1 228 ? -22.453 16.696 42.911 1.00 55.94 228 LYS A N 1
ATOM 1845 C CA . LYS A 1 228 ? -22.918 15.631 42.005 1.00 55.94 228 LYS A CA 1
ATOM 1846 C C . LYS A 1 228 ? -23.855 16.173 40.921 1.00 55.94 228 LYS A C 1
ATOM 1848 O O . LYS A 1 228 ? -25.065 15.971 40.951 1.00 55.94 228 LYS A O 1
ATOM 1853 N N . LYS A 1 229 ? -23.296 16.808 39.889 1.00 58.56 229 LYS A N 1
ATOM 1854 C CA . LYS A 1 229 ? -23.962 16.857 38.581 1.00 58.56 229 LYS A CA 1
ATOM 1855 C C . LYS A 1 229 ? -23.941 15.449 38.001 1.00 58.56 229 LYS A C 1
ATOM 1857 O O . LYS A 1 229 ? -22.865 14.882 37.849 1.00 58.56 229 LYS A O 1
ATOM 1862 N N . SER A 1 230 ? -25.108 14.904 37.664 1.00 54.16 230 SER A N 1
ATOM 1863 C CA . SER A 1 230 ? -25.237 13.670 36.884 1.00 54.16 230 SER A CA 1
ATOM 1864 C C . SER A 1 230 ? -24.427 13.822 35.587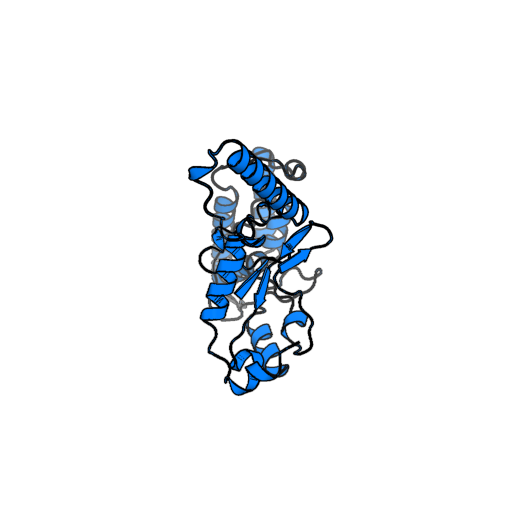 1.00 54.16 230 SER A C 1
ATOM 1866 O O . SER A 1 230 ? -24.851 14.588 34.716 1.00 54.16 230 SER A O 1
ATOM 1868 N N . PRO A 1 231 ? -23.250 13.182 35.451 1.00 58.53 231 PRO A N 1
ATOM 1869 C CA . PRO A 1 231 ? -22.415 13.386 34.281 1.00 58.53 231 PRO A CA 1
ATOM 1870 C C . PRO A 1 231 ? -23.103 12.730 33.091 1.00 58.53 231 PRO A C 1
ATOM 1872 O O . PRO A 1 231 ? -23.569 11.593 33.210 1.00 58.53 231 PRO A O 1
ATOM 1875 N N . GLU A 1 232 ? -23.134 13.412 31.947 1.00 66.75 232 GLU A N 1
ATOM 1876 C CA . GLU A 1 232 ? -23.648 12.813 30.718 1.00 66.75 232 GLU A CA 1
ATOM 1877 C C . GLU A 1 232 ? -22.946 11.468 30.436 1.00 66.75 232 GLU A C 1
ATOM 1879 O O . GLU A 1 232 ? -21.738 11.319 30.687 1.00 66.75 232 GLU A O 1
ATOM 1884 N N . PRO A 1 233 ? -23.690 10.455 29.961 1.00 75.12 233 PRO A N 1
ATOM 1885 C CA . PRO A 1 233 ? -23.113 9.164 29.626 1.00 75.12 233 PRO A CA 1
ATOM 1886 C C . PRO A 1 233 ? -22.101 9.330 28.485 1.00 75.12 233 PRO A C 1
ATOM 1888 O O . PRO A 1 233 ? -22.451 9.657 27.355 1.00 75.12 233 PRO A O 1
ATOM 1891 N N . VAL A 1 234 ? -20.822 9.094 28.790 1.00 82.94 234 VAL A N 1
ATOM 1892 C CA . VAL A 1 234 ? -19.743 9.089 27.794 1.00 82.94 234 VAL A CA 1
ATOM 1893 C C . VAL A 1 234 ? -19.810 7.773 27.023 1.00 82.94 234 VAL A C 1
ATOM 1895 O O . VAL A 1 234 ? -19.753 6.704 27.633 1.00 82.94 234 VAL A O 1
ATOM 1898 N N . SER A 1 235 ? -19.906 7.851 25.695 1.00 89.69 235 SER A N 1
ATOM 1899 C CA . SER A 1 235 ? -19.889 6.681 24.808 1.00 89.69 235 SER A CA 1
ATOM 1900 C C . SER A 1 235 ? -18.610 5.861 24.986 1.00 89.69 235 SER A C 1
ATOM 1902 O O . SER A 1 235 ? -17.527 6.421 25.149 1.00 89.69 235 SER A O 1
ATOM 1904 N N . ASP A 1 236 ? -18.697 4.533 24.885 1.00 90.06 236 ASP A N 1
ATOM 1905 C CA . ASP A 1 236 ? -17.532 3.647 24.998 1.00 90.06 236 ASP A CA 1
ATOM 1906 C C . ASP A 1 236 ? -16.440 3.967 23.974 1.00 90.06 236 ASP A C 1
ATOM 1908 O O . ASP A 1 236 ? -15.252 3.862 24.272 1.00 90.06 236 ASP A O 1
ATOM 1912 N N . ILE A 1 237 ? -16.815 4.443 22.784 1.00 90.62 237 ILE A N 1
ATOM 1913 C CA . ILE A 1 237 ? -15.850 4.882 21.770 1.00 90.62 237 ILE A CA 1
ATOM 1914 C C . ILE A 1 237 ? -15.006 6.042 22.305 1.00 90.62 237 ILE A C 1
ATOM 1916 O O . ILE A 1 237 ? -13.786 6.051 22.125 1.00 90.62 237 ILE A O 1
ATOM 1920 N N . ASP A 1 238 ? -15.639 6.991 22.995 1.00 91.88 238 ASP A N 1
ATOM 1921 C CA . ASP A 1 238 ? -14.985 8.186 23.518 1.00 91.88 238 ASP A CA 1
ATOM 1922 C C . ASP A 1 238 ? -14.015 7.901 24.665 1.00 91.88 238 ASP A C 1
ATOM 1924 O O . ASP A 1 238 ? -13.115 8.711 24.904 1.00 91.88 238 ASP A O 1
ATOM 1928 N N . LYS A 1 239 ? -14.163 6.746 25.320 1.00 92.38 239 LYS A N 1
ATOM 1929 C CA . LYS A 1 239 ? -13.272 6.256 26.380 1.00 92.38 239 LYS A CA 1
ATOM 1930 C C . LYS A 1 239 ? -11.973 5.650 25.842 1.00 92.38 239 LYS A C 1
ATOM 1932 O O . LYS A 1 239 ? -11.063 5.377 26.619 1.00 92.38 239 LYS A O 1
ATOM 1937 N N . THR A 1 240 ? -11.871 5.411 24.532 1.00 96.25 240 THR A N 1
ATOM 1938 C CA . THR A 1 240 ? -10.804 4.579 23.956 1.00 96.25 240 THR A CA 1
ATOM 1939 C C . THR A 1 240 ? -9.908 5.309 22.962 1.00 96.25 240 THR A C 1
ATOM 1941 O O . THR A 1 240 ? -10.247 6.331 22.360 1.00 96.25 240 THR A O 1
ATOM 1944 N N . SER A 1 241 ? -8.758 4.697 22.691 1.00 95.69 241 SER A N 1
ATOM 1945 C CA . SER A 1 241 ? -7.830 5.071 21.626 1.00 95.69 241 SER A CA 1
ATOM 1946 C C . SER A 1 241 ? -8.414 4.924 20.211 1.00 95.69 241 SER A C 1
ATOM 1948 O O . SER A 1 241 ? -7.800 5.404 19.251 1.00 95.69 241 SER A O 1
ATOM 1950 N N . LEU A 1 242 ? -9.602 4.318 20.060 1.00 96.00 242 LEU A N 1
ATOM 1951 C CA . LEU A 1 242 ? -10.317 4.223 18.787 1.00 96.00 242 LEU A CA 1
ATOM 1952 C C . LEU A 1 242 ? -10.924 5.567 18.350 1.00 96.00 242 LEU A C 1
ATOM 1954 O O . LEU A 1 242 ? -11.034 5.819 17.148 1.00 96.00 242 LEU A O 1
ATOM 1958 N N . LYS A 1 243 ? -11.240 6.456 19.303 1.00 95.19 243 LYS A N 1
ATOM 1959 C CA . LYS A 1 243 ? -11.896 7.757 19.082 1.00 95.19 243 LYS A CA 1
ATOM 1960 C C . LYS A 1 243 ? -11.297 8.562 17.930 1.00 95.19 243 LYS A C 1
ATOM 1962 O O . LYS A 1 243 ? -12.022 9.072 17.081 1.00 95.19 243 LYS A O 1
ATOM 1967 N N . LYS A 1 244 ? -9.966 8.664 17.856 1.00 93.94 244 LYS A N 1
ATOM 1968 C CA . LYS A 1 244 ? -9.288 9.440 16.799 1.00 93.94 244 LYS A CA 1
ATOM 1969 C C . LYS A 1 244 ? -9.540 8.888 15.391 1.00 93.94 244 LYS A C 1
ATOM 1971 O O . LYS A 1 244 ? -9.651 9.656 14.443 1.00 93.94 244 LYS A O 1
ATOM 1976 N N . TYR A 1 245 ? -9.663 7.568 15.260 1.00 95.19 245 TYR A N 1
ATOM 1977 C CA . TYR A 1 245 ? -9.914 6.911 13.978 1.00 95.19 245 TYR A CA 1
ATOM 1978 C C . TYR A 1 245 ? -11.379 7.043 13.557 1.00 95.19 245 TYR A C 1
ATOM 1980 O O . TYR A 1 245 ? -11.658 7.172 12.368 1.00 95.19 245 TYR A O 1
ATOM 1988 N N . ILE A 1 246 ? -12.299 7.064 14.525 1.00 95.00 246 ILE A N 1
ATOM 1989 C CA . ILE A 1 246 ? -13.717 7.360 14.285 1.00 95.00 246 ILE A CA 1
ATOM 1990 C C . ILE A 1 246 ? -13.876 8.805 13.816 1.00 95.00 246 ILE A C 1
ATOM 1992 O O . ILE A 1 246 ? -14.441 9.027 12.753 1.00 95.00 246 ILE A O 1
ATOM 1996 N N . LYS A 1 247 ? -13.244 9.771 14.492 1.00 93.25 247 LYS A N 1
ATOM 1997 C CA . LYS A 1 247 ? -13.228 11.172 14.036 1.00 93.25 247 LYS A CA 1
ATOM 1998 C C . LYS A 1 247 ? -12.676 11.324 12.618 1.00 93.25 247 LYS A C 1
ATOM 2000 O O . LYS A 1 247 ? -13.242 12.043 11.801 1.00 93.25 247 LYS A O 1
ATOM 2005 N N . ALA A 1 248 ? -11.583 10.629 12.295 1.00 92.31 248 ALA A N 1
ATOM 2006 C CA . ALA A 1 248 ? -11.036 10.623 10.938 1.00 92.31 248 ALA A CA 1
ATOM 2007 C C . ALA A 1 248 ? -12.038 10.088 9.898 1.00 92.31 248 ALA A C 1
ATOM 2009 O O . ALA A 1 248 ? -12.102 10.601 8.780 1.00 92.31 248 ALA A O 1
ATOM 2010 N N . PHE A 1 249 ? -12.819 9.071 10.265 1.00 94.75 249 PHE A N 1
ATOM 2011 C CA . PHE A 1 249 ? -13.873 8.519 9.423 1.00 94.75 249 PHE A CA 1
ATOM 2012 C C . PHE A 1 249 ? -15.045 9.484 9.255 1.00 94.75 249 PHE A C 1
ATOM 2014 O O . PHE A 1 249 ? -15.470 9.723 8.132 1.00 94.75 249 PHE A O 1
ATOM 2021 N N . GLU A 1 250 ? -15.518 10.099 10.335 1.00 93.38 250 GLU A N 1
ATOM 2022 C CA . GLU A 1 250 ? -16.591 11.100 10.306 1.00 93.38 250 GLU A CA 1
ATOM 2023 C C . GLU A 1 250 ? -16.228 12.292 9.416 1.00 93.38 250 GLU A C 1
ATOM 2025 O O . GLU A 1 250 ? -17.033 12.711 8.587 1.00 93.38 250 GLU A O 1
ATOM 2030 N N . ILE A 1 251 ? -14.986 12.785 9.511 1.00 91.19 251 ILE A N 1
ATOM 2031 C CA . ILE A 1 251 ? -14.462 13.840 8.629 1.00 91.19 251 ILE A CA 1
ATOM 2032 C C . ILE A 1 251 ? -14.454 13.389 7.163 1.00 91.19 251 ILE A C 1
ATOM 2034 O O . ILE A 1 251 ? -14.665 14.198 6.262 1.00 91.19 251 ILE A O 1
ATOM 2038 N N . PHE A 1 252 ? -14.176 12.113 6.891 1.00 91.50 252 PHE A N 1
ATOM 2039 C CA . PHE A 1 252 ? -14.256 11.585 5.533 1.00 91.50 252 PHE A CA 1
ATOM 2040 C C . PHE A 1 252 ? -15.708 11.534 5.037 1.00 91.50 252 PHE A C 1
ATOM 2042 O O . PHE A 1 252 ? -15.973 11.988 3.926 1.00 91.50 252 PHE A O 1
ATOM 2049 N N . ILE A 1 253 ? -16.638 11.033 5.854 1.00 91.06 253 ILE A N 1
ATOM 2050 C CA . ILE A 1 253 ? -18.061 10.930 5.507 1.00 91.06 253 ILE A CA 1
ATOM 2051 C C . ILE A 1 253 ? -18.687 12.308 5.282 1.00 91.06 253 ILE A C 1
ATOM 2053 O O . ILE A 1 253 ? -19.407 12.481 4.304 1.00 91.06 253 ILE A O 1
ATOM 2057 N N . SER A 1 254 ? -18.370 13.305 6.113 1.00 89.88 254 SER A N 1
ATOM 2058 C CA . SER A 1 254 ? -18.907 14.667 5.967 1.00 89.88 254 SER A CA 1
ATOM 2059 C C . SER A 1 254 ? -18.459 15.375 4.686 1.00 89.88 254 SER A C 1
ATOM 2061 O O . SER A 1 254 ? -19.090 16.339 4.261 1.00 89.88 254 SER A O 1
ATOM 2063 N N . ARG A 1 255 ? -17.383 14.892 4.053 1.00 87.38 255 ARG A N 1
ATOM 2064 C CA . ARG A 1 255 ? -16.881 15.384 2.763 1.00 87.38 255 ARG A CA 1
ATOM 2065 C C . ARG A 1 255 ? -17.451 14.632 1.567 1.00 87.38 255 ARG A C 1
ATOM 2067 O O . ARG A 1 255 ? -17.209 15.051 0.436 1.00 87.38 255 ARG A O 1
ATOM 2074 N N . LEU A 1 256 ? -18.142 13.512 1.778 1.00 84.88 256 LEU A N 1
ATOM 2075 C CA . LEU A 1 256 ? -18.813 12.836 0.677 1.00 84.88 256 LEU A CA 1
ATOM 2076 C C . LEU A 1 256 ? -19.986 13.707 0.217 1.00 84.88 256 LEU A C 1
ATOM 2078 O O . LEU A 1 256 ? -20.721 14.217 1.066 1.00 84.88 256 LEU A O 1
ATOM 2082 N N . PRO A 1 257 ? -20.183 13.884 -1.102 1.00 77.00 257 PRO A N 1
ATOM 2083 C CA . PRO A 1 257 ? -21.358 14.583 -1.591 1.00 77.00 257 PRO A CA 1
ATOM 2084 C C . PRO A 1 257 ? -22.599 13.890 -1.034 1.00 77.00 257 PRO A C 1
ATOM 2086 O O . PRO A 1 257 ? -22.695 12.658 -1.062 1.00 77.00 257 PRO A O 1
ATOM 2089 N N . THR A 1 258 ? -23.517 14.684 -0.482 1.00 67.00 258 THR A N 1
ATOM 2090 C CA . THR A 1 258 ? -24.794 14.195 0.029 1.00 67.00 258 THR A CA 1
ATOM 2091 C C . THR A 1 258 ? -25.480 13.423 -1.085 1.00 67.00 258 THR A C 1
ATOM 2093 O O . THR A 1 258 ? -25.863 14.001 -2.100 1.00 67.00 258 THR A O 1
ATOM 2096 N N . VAL A 1 259 ? -25.598 12.108 -0.904 1.00 58.94 259 VAL A N 1
ATOM 2097 C CA . VAL A 1 259 ? -26.467 11.274 -1.731 1.00 58.94 259 VAL A CA 1
ATOM 2098 C C . VAL A 1 259 ? -27.858 11.891 -1.658 1.00 58.94 259 VAL A C 1
ATOM 2100 O O . VAL A 1 259 ? -28.283 12.294 -0.571 1.00 58.94 259 VAL A O 1
ATOM 2103 N N . ASP A 1 260 ? -28.522 12.001 -2.807 1.00 53.34 260 ASP A N 1
ATOM 2104 C CA . ASP A 1 260 ? -29.909 12.443 -2.910 1.00 53.34 260 ASP A CA 1
ATOM 2105 C C . ASP A 1 260 ? -30.737 11.850 -1.752 1.00 53.34 260 ASP A C 1
ATOM 2107 O O . ASP A 1 260 ? -30.735 10.634 -1.519 1.00 53.34 260 ASP A O 1
ATOM 2111 N N . ASN A 1 261 ? -31.376 12.720 -0.961 1.00 53.78 261 ASN A N 1
ATOM 2112 C CA . ASN A 1 261 ? -32.046 12.340 0.290 1.00 53.78 261 ASN A CA 1
ATOM 2113 C C . ASN A 1 261 ? -33.182 11.321 0.054 1.00 53.78 261 ASN A C 1
ATOM 2115 O O . ASN A 1 261 ? -33.639 10.694 1.007 1.00 53.78 261 ASN A O 1
ATOM 2119 N N . SER A 1 262 ? -33.585 11.099 -1.203 1.00 53.94 262 SER A N 1
ATOM 2120 C CA . SER A 1 262 ? -34.514 10.050 -1.637 1.00 53.94 262 SER A CA 1
ATOM 2121 C C . SER A 1 262 ? -34.073 8.618 -1.274 1.00 53.94 262 SER A C 1
ATOM 2123 O O . SER A 1 262 ? -34.925 7.741 -1.121 1.00 53.94 262 SER A O 1
ATOM 2125 N N . PHE A 1 263 ? -32.771 8.366 -1.074 1.00 52.38 263 PHE A N 1
ATOM 2126 C CA . PHE A 1 263 ? -32.243 7.045 -0.692 1.00 52.38 263 PHE A CA 1
ATOM 2127 C C . PHE A 1 263 ? -32.049 6.837 0.817 1.00 52.38 263 PHE A C 1
ATOM 2129 O O . PHE A 1 263 ? -31.949 5.687 1.246 1.00 52.38 263 PHE A O 1
ATOM 2136 N N . LYS A 1 264 ? -32.025 7.901 1.636 1.00 50.62 264 LYS A N 1
ATOM 2137 C CA . LYS A 1 264 ? -31.838 7.769 3.098 1.00 50.62 264 LYS A CA 1
ATOM 2138 C C . LYS A 1 264 ? -32.958 6.960 3.758 1.00 50.62 264 LYS A C 1
ATOM 2140 O O . LYS A 1 264 ? -32.674 6.155 4.634 1.00 50.62 264 LYS A O 1
ATOM 2145 N N . ASN A 1 265 ? -34.187 7.084 3.259 1.00 48.75 265 ASN A N 1
ATOM 2146 C CA . ASN A 1 265 ? -35.362 6.394 3.804 1.00 48.75 265 ASN A CA 1
ATOM 2147 C C . ASN A 1 265 ? -35.470 4.907 3.400 1.00 48.75 265 ASN A C 1
ATOM 2149 O O . ASN A 1 265 ? -36.444 4.255 3.757 1.00 48.75 265 ASN A O 1
ATOM 2153 N N . LYS A 1 266 ? -34.522 4.359 2.622 1.00 49.00 266 LYS A N 1
ATOM 2154 C CA . LYS A 1 266 ? -34.528 2.941 2.199 1.00 49.00 266 LYS A CA 1
ATOM 2155 C C . LYS A 1 266 ? -33.513 2.063 2.940 1.00 49.00 266 LYS A C 1
ATOM 2157 O O . LYS A 1 266 ? -33.429 0.875 2.648 1.00 49.00 266 LYS A O 1
ATOM 2162 N N . LEU A 1 267 ? -32.729 2.641 3.850 1.00 43.22 267 LEU A N 1
ATOM 2163 C CA . LEU A 1 267 ? -31.672 1.951 4.602 1.00 43.22 267 LEU A CA 1
ATOM 2164 C C . LEU A 1 267 ? -31.857 2.076 6.123 1.00 43.22 267 LEU A C 1
ATOM 2166 O O . LEU A 1 267 ? -30.887 1.964 6.870 1.00 43.22 267 LEU A O 1
ATOM 2170 N N . GLU A 1 268 ? -33.088 2.297 6.582 1.00 37.31 268 GLU A N 1
ATOM 2171 C CA . GLU A 1 268 ? -33.444 2.003 7.970 1.00 37.31 268 GLU A CA 1
ATOM 2172 C C . GLU A 1 268 ? -33.562 0.477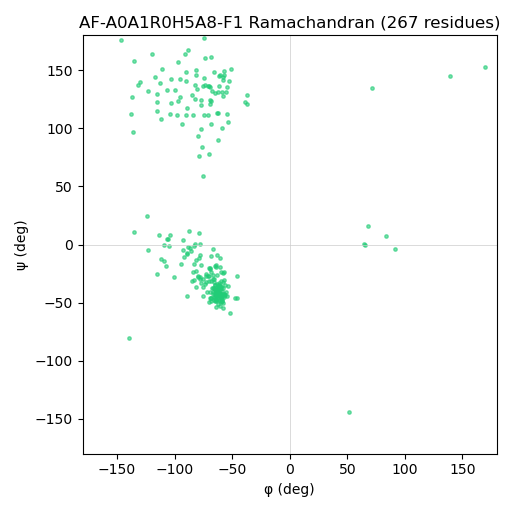 8.102 1.00 37.31 268 GLU A C 1
ATOM 2174 O O . GLU A 1 268 ? -34.421 -0.142 7.471 1.00 37.31 268 GLU A O 1
ATOM 2179 N N . PHE A 1 269 ? -32.631 -0.120 8.846 1.00 40.12 269 PHE A N 1
ATOM 2180 C CA . PHE A 1 269 ? -32.742 -1.479 9.378 1.00 40.12 269 PHE A CA 1
ATOM 2181 C C . PHE A 1 269 ? -33.263 -1.406 10.809 1.00 40.12 269 PHE A C 1
ATOM 2183 O O . PHE A 1 269 ? -32.776 -0.517 11.548 1.00 40.12 269 PHE A O 1
#

Secondary structure (DSSP, 8-state):
-EEE-SSS-EEE----HHHHT--HHHHHHHHHHH------TT-S-----TTPPP------TTSHHHHHHHHTT-S-HHHHHHHHHHHHHHHHHTT--TTTTSSTT--------HHHHHHHHHHHHHHHHHHH--TT-SS-HHHHHHHHHHHHHS----HHHHH-TT---PPTTPBPTTT-BB--EE-GGGGGG--GGGSPBHHHHHHHHHHHHHHHHHHHHSS-GGG--------GGGGSTTHHHHHHHHHHHHTS----GGGGGG---

Solvent-accessible surface area (backbone atoms only — not comparable to full-atom values): 16437 Å² total; per-residue (Å²): 87,40,26,39,62,31,76,91,53,71,46,77,50,74,82,50,71,73,61,68,70,48,48,47,67,56,30,38,51,52,48,60,70,64,54,61,66,51,75,59,96,91,48,84,71,34,40,81,66,66,94,54,87,82,59,88,65,74,93,52,51,76,42,72,83,45,32,50,57,52,39,70,62,49,90,52,66,64,61,34,50,52,52,51,55,50,54,52,52,50,29,62,75,71,66,64,51,87,72,70,66,74,52,91,76,64,73,82,76,88,57,86,54,69,23,56,59,48,47,53,50,50,49,52,50,45,46,53,56,50,70,74,56,75,79,93,63,82,65,53,53,66,49,54,54,25,30,54,25,41,58,76,58,51,79,83,76,68,57,73,67,59,28,44,84,87,51,88,72,86,61,76,64,41,65,23,87,91,64,38,14,41,8,39,54,45,54,82,94,44,52,92,74,62,54,77,86,76,50,58,30,58,70,55,44,54,49,35,38,54,50,50,57,51,52,50,55,51,55,63,68,76,49,64,83,91,72,70,68,84,72,77,88,74,53,68,56,74,53,26,89,57,35,67,38,50,53,52,45,51,59,52,57,74,68,48,79,81,69,67,71,86,56,63,82,74,69,79,128

Sequence (269 aa):
MYVYSGRRGVHIWVCDERARSLTDIGRKAIVGYMSVVKGGAQQGRKVNLGEGRNHPHIDVLRLPSSWKKVLDLLQSKEVAAELDSKWTLDNKKLGISEKLLKNQDAEYYESESVSEDRWDELTRAVEKEFKKKKEGRFITSQQLLNEIILQYVYPRLDENVSTHLNHLLKSPFCIHPKTGKVCVPIPPHEFDKFNPSKVPTIVKLLMEINQFDSNKRKLDQDMDADTKKSPEPVSDIDKTSLKKYIKAFEIFISRLPTVDNSFKNKLEF

Radius of gyration: 26.4 Å; Cα contacts (8 Å, |Δi|>4): 236; chains: 1; bounding box: 70×35×80 Å

Organism: NCBI:txid133383

pLDDT: mean 79.0, std 16.17, range [35.59, 98.0]

Foldseek 3Di:
DWWAPLPDDIDDDDDDPVLLPDDLVRLLVVLVVQPQFDDDPPDLQRHDQFPDDFDDDDQQCQDLVRVLSLLVLDPDPVLSVVLNVVVVVVCVVVVPDPVVVVPVPPDPPPDPRPRVVSLVVLLVSLQVVCVPDPPPDRDHSRSSSRSSGCNVPRDDDPSVCRSHSPRDDDDAQDQDVPNQFGGFDDAPVCNVVDDSVPGDGPVQLVVLLVVQVVVVVVVVVPDDPVPDDPDPDDDSCNSGPNVVRVVSVVVVVVPHPDDDCVCVVVPDD

Mean predicted aligned error: 11.62 Å

InterPro domains:
  IPR002755 DNA primase, small subunit [PF01896] (1-186)

Nearest PDB structures (foldseek):
  6r5e-assembly2_E  TM=8.154E-01  e=5.191E-13  Homo sapiens
  6r4u-assembly2_E  TM=7.960E-01  e=4.286E-12  Homo sapiens
  4rr2-assembly1_A  TM=7.927E-01  e=5.658E-12  Homo sapiens
  4rr2-assembly2_C  TM=7.868E-01  e=4.286E-12  Homo sapiens
  6r4t-assembly1_A  TM=7.975E-01  e=1.102E-11  Homo sapiens